Protein AF-A0A433X8H1-F1 (afdb_monomer)

Mean predicted aligned error: 3.08 Å

Structure (mmCIF, N/CA/C/O backbone):
data_AF-A0A433X8H1-F1
#
_entry.id   AF-A0A433X8H1-F1
#
loop_
_atom_site.group_PDB
_atom_site.id
_atom_site.type_symbol
_atom_site.label_atom_id
_atom_site.label_alt_id
_atom_site.label_comp_id
_atom_site.label_asym_id
_atom_site.label_entity_id
_atom_site.label_seq_id
_atom_site.pdbx_PDB_ins_code
_atom_site.Cartn_x
_atom_site.Cartn_y
_atom_site.Cartn_z
_atom_site.occupancy
_atom_site.B_iso_or_equiv
_atom_site.auth_seq_id
_atom_site.auth_comp_id
_atom_site.auth_asym_id
_atom_site.auth_atom_id
_atom_site.pdbx_PDB_model_num
ATOM 1 N N . MET A 1 1 ? -8.408 -13.759 6.825 1.00 94.38 1 MET A N 1
ATOM 2 C CA . MET A 1 1 ? -7.841 -13.430 8.151 1.00 94.38 1 MET A CA 1
ATOM 3 C C . MET A 1 1 ? -7.410 -11.968 8.211 1.00 94.38 1 MET A C 1
ATOM 5 O O . MET A 1 1 ? -8.112 -11.212 8.858 1.00 94.38 1 MET A O 1
ATOM 9 N N . ALA A 1 2 ? -6.364 -11.538 7.491 1.00 97.12 2 ALA A N 1
ATOM 10 C CA . ALA A 1 2 ? -5.868 -10.152 7.540 1.00 97.12 2 ALA A CA 1
ATOM 11 C C . ALA A 1 2 ? -6.952 -9.077 7.319 1.00 97.12 2 ALA A C 1
ATOM 13 O O . ALA A 1 2 ? -7.149 -8.227 8.179 1.00 97.12 2 ALA A O 1
ATOM 14 N N . SER A 1 3 ? -7.747 -9.183 6.250 1.00 96.88 3 SER A N 1
ATOM 15 C CA . SER A 1 3 ? -8.853 -8.245 5.993 1.00 96.88 3 SER A CA 1
ATOM 16 C C . SER A 1 3 ? -9.906 -8.215 7.109 1.00 96.88 3 SER A C 1
ATOM 18 O O . SER A 1 3 ? -10.458 -7.161 7.393 1.00 96.88 3 SER A O 1
ATOM 20 N N . ALA A 1 4 ? -10.170 -9.347 7.774 1.00 97.56 4 ALA A N 1
ATOM 21 C CA . ALA A 1 4 ? -11.119 -9.399 8.888 1.00 97.56 4 ALA A CA 1
ATOM 22 C C . ALA A 1 4 ? -10.576 -8.663 10.121 1.00 97.56 4 ALA A C 1
ATOM 24 O O . ALA A 1 4 ? -11.321 -7.935 10.770 1.00 97.56 4 ALA A O 1
ATOM 25 N N . VAL A 1 5 ? -9.277 -8.802 10.407 1.00 98.25 5 VAL A N 1
ATOM 26 C CA . VAL A 1 5 ? -8.600 -8.024 11.455 1.00 98.25 5 VAL A CA 1
ATOM 27 C C . VAL A 1 5 ? -8.665 -6.533 11.127 1.00 98.25 5 VAL A C 1
ATOM 29 O O . VAL A 1 5 ? -9.163 -5.765 11.940 1.00 98.25 5 VAL A O 1
ATOM 32 N N . ALA A 1 6 ? -8.259 -6.136 9.917 1.00 98.25 6 ALA A N 1
ATOM 33 C CA . ALA A 1 6 ? -8.278 -4.740 9.478 1.00 98.25 6 ALA A CA 1
ATOM 34 C C . ALA A 1 6 ? -9.671 -4.094 9.604 1.00 98.25 6 ALA A C 1
ATOM 36 O O . ALA A 1 6 ? -9.797 -3.014 10.179 1.00 98.25 6 ALA A O 1
ATOM 37 N N . LEU A 1 7 ? -10.725 -4.774 9.136 1.00 98.12 7 LEU A N 1
ATOM 38 C CA . LEU A 1 7 ? -12.107 -4.294 9.258 1.00 98.12 7 LEU A CA 1
ATOM 39 C C . LEU A 1 7 ? -12.569 -4.216 10.717 1.00 98.12 7 LEU A C 1
ATOM 41 O O . LEU A 1 7 ? -13.209 -3.247 11.107 1.00 98.12 7 LEU A O 1
ATOM 45 N N . THR A 1 8 ? -12.202 -5.195 11.548 1.00 98.12 8 THR A N 1
ATOM 46 C CA . THR A 1 8 ? -12.575 -5.189 12.972 1.00 98.12 8 THR A CA 1
ATOM 47 C C . THR A 1 8 ? -11.972 -3.991 13.710 1.00 98.12 8 THR A C 1
ATOM 49 O O . THR A 1 8 ? -12.626 -3.423 14.580 1.00 98.12 8 THR A O 1
ATOM 52 N N . LEU A 1 9 ? -10.748 -3.589 13.352 1.00 97.94 9 LEU A N 1
ATOM 53 C CA . LEU A 1 9 ? -10.051 -2.445 13.951 1.00 97.94 9 LEU A CA 1
ATOM 54 C C . LEU A 1 9 ? -10.588 -1.081 13.514 1.00 97.94 9 LEU A C 1
ATOM 56 O O . LEU A 1 9 ? -10.371 -0.095 14.210 1.00 97.94 9 LEU A O 1
ATOM 60 N N . THR A 1 10 ? -11.268 -1.018 12.373 1.00 97.88 10 THR A N 1
ATOM 61 C CA . THR A 1 10 ? -11.664 0.239 11.715 1.00 97.88 10 THR A CA 1
ATOM 62 C C . THR A 1 10 ? -13.173 0.455 11.687 1.00 97.88 10 THR A C 1
ATOM 64 O O . THR A 1 10 ? -13.643 1.439 11.124 1.00 97.88 10 THR A O 1
ATOM 67 N N . GLN A 1 11 ? -13.946 -0.449 12.289 1.00 97.50 11 GLN A N 1
ATOM 68 C CA . GLN A 1 11 ? -15.398 -0.358 12.345 1.00 97.50 11 GLN A CA 1
ATOM 69 C C . GLN A 1 11 ? -15.873 -0.340 13.796 1.00 97.50 11 GLN A C 1
ATOM 71 O O . GLN A 1 11 ? -15.728 -1.337 14.507 1.00 97.50 11 GLN A O 1
ATOM 76 N N . TYR A 1 12 ? -16.432 0.790 14.229 1.00 98.12 12 TYR A N 1
ATOM 77 C CA . TYR A 1 12 ? -16.982 0.995 15.573 1.00 98.12 12 TYR A CA 1
ATOM 78 C C . TYR A 1 12 ? -17.877 2.243 15.620 1.00 98.12 12 TYR A C 1
ATOM 80 O O . TYR A 1 12 ? -17.648 3.201 14.886 1.00 98.12 12 TYR A O 1
ATOM 88 N N . ASP A 1 13 ? -18.884 2.259 16.492 1.00 97.44 13 ASP A N 1
ATOM 89 C CA . ASP A 1 13 ? -19.723 3.445 16.719 1.00 97.44 13 ASP A CA 1
ATOM 90 C C . ASP A 1 13 ? -19.082 4.417 17.727 1.00 97.44 13 ASP A C 1
ATOM 92 O O . ASP A 1 13 ? -18.244 4.027 18.536 1.00 97.44 13 ASP A O 1
ATOM 96 N N . ALA A 1 14 ? -19.531 5.678 17.750 1.00 94.50 14 ALA A N 1
ATOM 97 C CA . ALA A 1 14 ? -18.977 6.731 18.619 1.00 94.50 14 ALA A CA 1
ATOM 98 C C . ALA A 1 14 ? -19.024 6.426 20.130 1.00 94.50 14 ALA A C 1
ATOM 100 O O . ALA A 1 14 ? -18.249 6.992 20.901 1.00 94.50 14 ALA A O 1
ATOM 101 N N . GLY A 1 15 ? -19.941 5.552 20.558 1.00 93.62 15 GLY A N 1
ATOM 102 C CA . GLY A 1 15 ? -20.067 5.098 21.946 1.00 93.62 15 GLY A CA 1
ATOM 103 C C . GLY A 1 15 ? -19.394 3.755 22.240 1.00 93.62 15 GLY A C 1
ATOM 104 O O . GLY A 1 15 ? -19.406 3.312 23.390 1.00 93.62 15 GLY A O 1
ATOM 105 N N . GLU A 1 16 ? -18.839 3.078 21.232 1.00 96.19 16 GLU A N 1
ATOM 106 C CA . GLU A 1 16 ? -18.115 1.829 21.449 1.00 96.19 16 GLU A CA 1
ATOM 107 C C . GLU A 1 16 ? -16.751 2.088 22.093 1.00 96.19 16 GLU A C 1
ATOM 109 O O . GLU A 1 16 ? -16.099 3.101 21.867 1.00 96.19 16 GLU A O 1
ATOM 114 N N . THR A 1 17 ? -16.300 1.135 22.907 1.00 96.56 17 THR A N 1
ATOM 115 C CA . THR A 1 17 ? -14.991 1.203 23.566 1.00 96.56 17 THR A CA 1
ATOM 116 C C . THR A 1 17 ? -13.999 0.261 22.882 1.00 96.56 17 THR A C 1
ATOM 118 O O . THR A 1 17 ? -14.420 -0.738 22.288 1.00 96.56 17 THR A O 1
ATOM 121 N N . PRO A 1 18 ? -12.678 0.451 23.068 1.00 97.44 18 PRO A N 1
ATOM 122 C CA . PRO A 1 18 ? -11.685 -0.543 22.652 1.00 97.44 18 PRO A CA 1
ATOM 123 C C . PRO A 1 18 ? -11.964 -1.951 23.204 1.00 97.44 18 PRO A C 1
ATOM 125 O O . PRO A 1 18 ? -11.623 -2.945 22.574 1.00 97.44 18 PRO A O 1
ATOM 128 N N . GLY A 1 19 ? -12.646 -2.072 24.350 1.00 97.44 19 GLY A N 1
ATOM 129 C CA . GLY A 1 19 ? -13.068 -3.366 24.891 1.00 97.44 19 GLY A CA 1
ATOM 130 C C . GLY A 1 19 ? -14.081 -4.105 24.005 1.00 97.44 19 GLY A C 1
ATOM 131 O O . GLY A 1 19 ? -14.013 -5.330 23.900 1.00 97.44 19 GLY A O 1
ATOM 132 N N . ALA A 1 20 ? -14.983 -3.381 23.335 1.00 96.94 20 ALA A N 1
ATOM 133 C CA . ALA A 1 20 ? -15.934 -3.961 22.383 1.00 96.94 20 ALA A CA 1
ATOM 134 C C . ALA A 1 20 ? -15.221 -4.447 21.110 1.00 96.94 20 ALA A C 1
ATOM 136 O O . ALA A 1 20 ? -15.460 -5.568 20.655 1.00 96.94 20 ALA A O 1
ATOM 137 N N . ILE A 1 21 ? -14.272 -3.656 20.600 1.00 97.94 21 ILE A N 1
ATOM 138 C CA . ILE A 1 21 ? -13.408 -4.042 19.473 1.00 97.94 21 ILE A CA 1
ATOM 139 C C . ILE A 1 21 ? -12.590 -5.290 19.837 1.00 97.94 21 ILE A C 1
ATOM 141 O O . ILE A 1 21 ? -12.587 -6.265 19.086 1.00 97.94 21 ILE A O 1
ATOM 145 N N . ALA A 1 22 ? -11.973 -5.320 21.024 1.00 98.00 22 ALA A N 1
ATOM 146 C CA . ALA A 1 22 ? -11.236 -6.482 21.525 1.00 98.00 22 ALA A CA 1
ATOM 147 C C . ALA A 1 22 ? -12.120 -7.737 21.627 1.00 98.00 22 ALA A C 1
ATOM 149 O O . ALA A 1 22 ? -11.677 -8.838 21.304 1.00 98.00 22 ALA A O 1
ATOM 150 N N . ALA A 1 23 ? -13.387 -7.599 22.027 1.00 97.81 23 ALA A N 1
ATOM 151 C CA . ALA A 1 23 ? -14.321 -8.722 22.044 1.00 97.81 23 ALA A CA 1
ATOM 152 C C . ALA A 1 23 ? -14.595 -9.277 20.633 1.00 97.81 23 ALA A C 1
ATOM 154 O O . ALA A 1 23 ? -14.616 -10.498 20.466 1.00 97.81 23 ALA A O 1
ATOM 155 N N . ARG A 1 24 ? -14.738 -8.415 19.615 1.00 97.50 24 ARG A N 1
ATOM 156 C CA . ARG A 1 24 ? -14.871 -8.837 18.206 1.00 97.50 24 ARG A CA 1
ATOM 157 C C . ARG A 1 24 ? -13.591 -9.484 17.668 1.00 97.50 24 ARG A C 1
ATOM 159 O O . ARG A 1 24 ? -13.669 -10.508 16.995 1.00 97.50 24 ARG A O 1
ATOM 166 N N . LEU A 1 25 ? -12.415 -8.961 18.023 1.00 98.00 25 LEU A N 1
ATOM 167 C CA . LEU A 1 25 ? -11.123 -9.571 17.680 1.00 98.00 25 LEU A CA 1
ATOM 168 C C . LEU A 1 25 ? -11.016 -11.011 18.211 1.00 98.00 25 LEU A C 1
ATOM 170 O O . LEU A 1 25 ? -10.652 -11.921 17.462 1.00 98.00 25 LEU A O 1
ATOM 174 N N . ARG A 1 26 ? -11.443 -11.266 19.455 1.00 97.81 26 ARG A N 1
ATOM 175 C CA . ARG A 1 26 ? -11.456 -12.632 20.014 1.00 97.81 26 ARG A CA 1
ATOM 176 C C . ARG A 1 26 ? -12.374 -13.582 19.249 1.00 97.81 26 ARG A C 1
ATOM 178 O O . ARG A 1 26 ? -12.033 -14.751 19.094 1.00 97.81 26 ARG A O 1
ATOM 185 N N . GLN A 1 27 ? -13.504 -13.098 18.726 1.00 97.06 27 GLN A N 1
ATOM 186 C CA . GLN A 1 27 ? -14.421 -13.918 17.918 1.00 97.0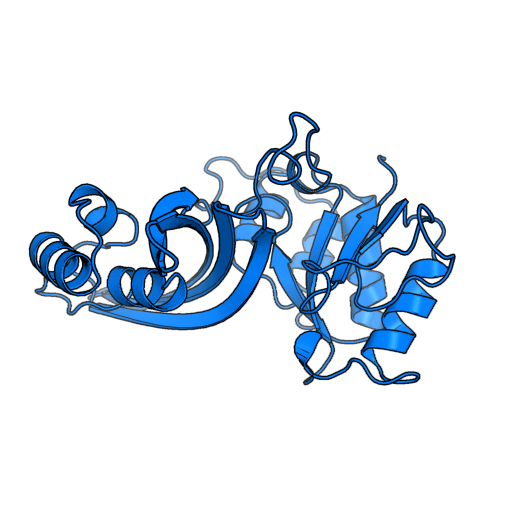6 27 GLN A CA 1
ATOM 187 C C . GLN A 1 27 ? -13.777 -14.408 16.613 1.00 97.06 27 GLN A C 1
ATOM 189 O O . GLN A 1 27 ? -14.141 -15.476 16.123 1.00 97.06 27 GLN A O 1
ATOM 194 N N . ILE A 1 28 ? -12.795 -13.676 16.078 1.00 95.81 28 ILE A N 1
ATOM 195 C CA . ILE A 1 28 ? -12.017 -14.082 14.896 1.00 95.81 28 ILE A CA 1
ATOM 196 C C . ILE A 1 28 ? -10.669 -14.732 15.253 1.00 95.81 28 ILE A C 1
ATOM 198 O O . ILE A 1 28 ? -9.842 -14.968 14.372 1.00 95.81 28 ILE A O 1
ATOM 202 N N . GLY A 1 29 ? -10.456 -15.066 16.530 1.00 95.56 29 GLY A N 1
ATOM 203 C CA . GLY A 1 29 ? -9.268 -15.774 17.006 1.00 95.56 29 GLY A CA 1
ATOM 204 C C . GLY A 1 29 ? -8.044 -14.889 17.244 1.00 95.56 29 GLY A C 1
ATOM 205 O O . GLY A 1 29 ? -6.926 -15.399 17.184 1.00 95.56 29 GLY A O 1
ATOM 206 N N . VAL A 1 30 ? -8.240 -13.591 17.495 1.00 97.06 30 VAL A N 1
ATOM 207 C CA . VAL A 1 30 ? -7.185 -12.644 17.882 1.00 97.06 30 VAL A CA 1
ATOM 208 C C . VAL A 1 30 ? -7.339 -12.286 19.357 1.00 97.06 30 VAL A C 1
ATOM 210 O O . VAL A 1 30 ? -8.302 -11.622 19.736 1.00 97.06 30 VAL A O 1
ATOM 213 N N . ASP A 1 31 ? -6.391 -12.720 20.186 1.00 93.69 31 ASP A N 1
ATOM 214 C CA . ASP A 1 31 ? -6.371 -12.427 21.624 1.00 93.69 31 ASP A CA 1
ATOM 215 C C . ASP A 1 31 ? -5.264 -11.420 21.959 1.00 93.69 31 ASP A C 1
ATOM 217 O O . ASP A 1 31 ? -4.263 -11.739 22.592 1.00 93.69 31 ASP A O 1
ATOM 221 N N . ASP A 1 32 ? -5.444 -10.195 21.463 1.00 92.56 32 ASP A N 1
ATOM 222 C CA . ASP A 1 32 ? -4.581 -9.047 21.740 1.00 92.56 32 ASP A CA 1
ATOM 223 C C . ASP A 1 32 ? -5.470 -7.833 22.079 1.00 92.56 32 ASP A C 1
ATOM 225 O O . ASP A 1 32 ? -6.091 -7.244 21.186 1.00 92.56 32 ASP A O 1
ATOM 229 N N . PRO A 1 33 ? -5.617 -7.477 23.369 1.00 88.81 33 PRO A N 1
ATOM 230 C CA . PRO A 1 33 ? -6.469 -6.367 23.780 1.00 88.81 33 PRO A CA 1
ATOM 231 C C . PRO A 1 33 ? -5.881 -4.993 23.436 1.00 88.81 33 PRO A C 1
ATOM 233 O O . PRO A 1 33 ? -6.641 -4.026 23.348 1.00 88.81 33 PRO A O 1
ATOM 236 N N . ASP A 1 34 ? -4.566 -4.881 23.246 1.00 93.50 34 ASP A N 1
ATOM 237 C CA . ASP A 1 34 ? -3.919 -3.609 22.922 1.00 93.50 34 ASP A CA 1
ATOM 238 C C . ASP A 1 34 ? -4.079 -3.269 21.444 1.00 93.50 34 ASP A C 1
ATOM 240 O O . ASP A 1 34 ? -4.245 -2.096 21.095 1.00 93.50 34 ASP A O 1
ATOM 244 N N . LEU A 1 35 ? -4.189 -4.294 20.595 1.00 95.62 35 LEU A N 1
ATOM 245 C CA . LEU A 1 35 ? -4.513 -4.138 19.182 1.00 95.62 35 LEU A CA 1
ATOM 246 C C . LEU A 1 35 ? -5.782 -3.303 18.962 1.00 95.62 35 LEU A C 1
ATOM 248 O O . LEU A 1 35 ? -5.824 -2.475 18.054 1.00 95.62 35 LEU A O 1
ATOM 252 N N . ALA A 1 36 ? -6.790 -3.444 19.826 1.00 95.56 36 ALA A N 1
ATOM 253 C CA . ALA A 1 36 ? -8.045 -2.698 19.736 1.00 95.56 36 ALA A CA 1
ATOM 254 C C . ALA A 1 36 ? -7.891 -1.171 19.867 1.00 95.56 36 ALA A C 1
ATOM 256 O O . ALA A 1 36 ? -8.816 -0.437 19.529 1.00 95.56 36 ALA A O 1
ATOM 257 N N . ARG A 1 37 ? -6.746 -0.681 20.360 1.00 96.25 37 ARG A N 1
ATOM 258 C CA . ARG A 1 37 ? -6.445 0.756 20.462 1.00 96.25 37 ARG A CA 1
ATOM 259 C C . ARG A 1 37 ? -5.673 1.300 19.262 1.00 96.25 37 ARG A C 1
ATOM 261 O O . ARG A 1 37 ? -5.579 2.511 19.126 1.00 96.25 37 ARG A O 1
ATOM 268 N N . SER A 1 38 ? -5.133 0.430 18.409 1.00 95.50 38 SER A N 1
ATOM 269 C CA . SER A 1 38 ? -4.168 0.799 17.363 1.00 95.50 38 SER A CA 1
ATOM 270 C C . SER A 1 38 ? -4.693 1.807 16.335 1.00 95.50 38 SER A C 1
ATOM 272 O O . SER A 1 38 ? -3.934 2.657 15.887 1.00 95.50 38 SER A O 1
ATOM 274 N N . LEU A 1 39 ? -5.979 1.721 15.982 1.00 96.00 39 LEU A N 1
ATOM 275 C CA . LEU A 1 39 ? -6.654 2.600 15.015 1.00 96.00 39 LEU A CA 1
ATOM 276 C C . LEU A 1 39 ? -7.904 3.269 15.610 1.00 96.00 39 LEU A C 1
ATOM 278 O O . LEU A 1 39 ? -8.730 3.820 14.884 1.00 96.00 39 LEU A O 1
ATOM 282 N N . TYR A 1 40 ? -8.068 3.189 16.932 1.00 97.00 40 TYR A N 1
ATOM 283 C CA . TYR A 1 40 ? -9.235 3.721 17.621 1.00 97.00 40 TYR A CA 1
ATOM 284 C C . TYR A 1 40 ? -9.066 5.211 17.918 1.00 97.00 40 TYR A C 1
ATOM 286 O O . TYR A 1 40 ? -8.076 5.637 18.513 1.00 97.00 40 TYR A O 1
ATOM 294 N N . VAL A 1 41 ? -10.092 5.991 17.587 1.00 96.00 41 VAL A N 1
ATOM 295 C CA . VAL A 1 41 ? -10.189 7.420 17.898 1.00 96.00 41 VAL A CA 1
ATOM 296 C C . VAL A 1 41 ? -11.358 7.643 18.848 1.00 96.00 41 VAL A C 1
ATOM 298 O O . VAL A 1 41 ? -12.507 7.347 18.526 1.00 96.00 41 VAL A O 1
ATOM 301 N N . SER A 1 42 ? -11.055 8.169 20.035 1.00 95.12 42 SER A N 1
ATOM 302 C CA . SER A 1 42 ? -12.042 8.360 21.097 1.00 95.12 42 SER A CA 1
ATOM 303 C C . SER A 1 42 ? -13.172 9.296 20.671 1.00 95.12 42 SER A C 1
ATOM 305 O O . SER A 1 42 ? -12.917 10.424 20.260 1.00 95.12 42 SER A O 1
ATOM 307 N N . GLY A 1 43 ? -14.419 8.845 20.836 1.00 94.69 43 GLY A N 1
ATOM 308 C CA . GLY A 1 43 ? -15.619 9.629 20.528 1.00 94.69 43 GLY A CA 1
ATOM 309 C C . GLY A 1 43 ? -15.961 9.721 19.037 1.00 94.69 43 GLY A C 1
ATOM 310 O O . GLY A 1 43 ? -16.939 10.379 18.689 1.00 94.69 43 GLY A O 1
ATOM 311 N N . ALA A 1 44 ? -15.191 9.068 18.162 1.00 97.44 44 ALA A N 1
ATOM 312 C CA . ALA A 1 44 ? -15.484 8.989 16.738 1.00 97.44 44 ALA A CA 1
ATOM 313 C C . ALA A 1 44 ? -16.331 7.751 16.423 1.00 97.44 44 ALA A C 1
ATOM 315 O O . ALA A 1 44 ? -16.061 6.671 16.943 1.00 97.44 44 ALA A O 1
ATOM 316 N N . ALA A 1 45 ? -17.295 7.874 15.513 1.00 98.19 45 ALA A N 1
ATOM 317 C CA . ALA A 1 45 ? -17.762 6.712 14.762 1.00 98.19 45 ALA A CA 1
ATOM 318 C C . ALA A 1 45 ? -16.769 6.439 13.625 1.00 98.19 45 ALA A C 1
ATOM 320 O O . ALA A 1 45 ? -16.262 7.378 13.010 1.00 98.19 45 ALA A O 1
ATOM 321 N N . SER A 1 46 ? -16.486 5.174 13.338 1.00 98.44 46 SER A N 1
ATOM 322 C CA . SER A 1 46 ? -15.530 4.769 12.316 1.00 98.44 46 SER A CA 1
ATOM 323 C C . SER A 1 46 ? -16.105 3.710 11.392 1.00 98.44 46 SER A C 1
ATOM 325 O O . SER A 1 46 ? -16.733 2.744 11.829 1.00 98.44 46 SER A O 1
ATOM 327 N N . THR A 1 47 ? -15.866 3.900 10.098 1.00 98.12 47 THR A N 1
ATOM 328 C CA . THR A 1 47 ? -16.137 2.902 9.066 1.00 98.12 47 THR A CA 1
ATOM 329 C C . THR A 1 47 ? -14.857 2.620 8.297 1.00 98.12 47 THR A C 1
ATOM 331 O O . THR A 1 47 ? -14.165 3.541 7.863 1.00 98.12 47 THR A O 1
ATOM 334 N N . GLY A 1 48 ? -14.542 1.337 8.150 1.00 97.44 48 GLY A N 1
ATOM 335 C CA . GLY A 1 48 ? -13.373 0.862 7.432 1.00 97.44 48 GLY A CA 1
ATOM 336 C C . GLY A 1 48 ? -13.744 0.219 6.107 1.00 97.44 48 GLY A C 1
ATOM 337 O O . GLY A 1 48 ? -14.738 -0.503 6.006 1.00 97.44 48 GLY A O 1
ATOM 338 N N . ARG A 1 49 ? -12.907 0.424 5.095 1.00 98.12 49 ARG A N 1
ATOM 339 C CA . ARG A 1 49 ? -13.007 -0.226 3.791 1.00 98.12 49 ARG A CA 1
ATOM 340 C C . ARG A 1 49 ? -11.662 -0.826 3.419 1.00 98.12 49 ARG A C 1
ATOM 342 O O . ARG A 1 49 ? -10.636 -0.163 3.516 1.00 98.12 49 ARG A O 1
ATOM 349 N N . ILE A 1 50 ? -11.668 -2.068 2.938 1.00 98.44 50 ILE A N 1
ATOM 350 C CA . ILE A 1 50 ? -10.484 -2.641 2.292 1.00 98.44 50 ILE A CA 1
ATOM 351 C C . ILE A 1 50 ? -10.387 -2.064 0.882 1.00 98.44 50 ILE A C 1
ATOM 353 O O . ILE A 1 50 ? -11.324 -2.187 0.091 1.00 98.44 50 ILE A O 1
ATOM 357 N N . VAL A 1 51 ? -9.256 -1.438 0.574 1.00 98.25 51 VAL A N 1
ATOM 358 C CA . VAL A 1 51 ? -8.920 -1.007 -0.784 1.00 98.25 51 VAL A CA 1
ATOM 359 C C . VAL A 1 51 ? -8.261 -2.163 -1.523 1.00 98.25 51 VAL A C 1
ATOM 361 O O . VAL A 1 51 ? -8.744 -2.560 -2.580 1.00 98.25 51 VAL A O 1
ATOM 364 N N . TYR A 1 52 ? -7.197 -2.730 -0.948 1.00 98.38 52 TYR A N 1
ATOM 365 C CA . TYR A 1 52 ? -6.490 -3.861 -1.539 1.00 98.38 52 TYR A CA 1
ATOM 366 C C . TYR A 1 52 ? -5.644 -4.626 -0.508 1.00 98.38 52 TYR A C 1
ATOM 368 O O . TYR A 1 52 ? -4.886 -3.996 0.231 1.00 98.38 52 TYR A O 1
ATOM 376 N N . PRO A 1 53 ? -5.735 -5.964 -0.440 1.00 97.62 53 PRO A N 1
ATOM 377 C CA . PRO A 1 53 ? -4.795 -6.802 0.297 1.00 97.62 53 PRO A CA 1
ATOM 378 C C . PRO A 1 53 ? -3.741 -7.425 -0.638 1.00 97.62 53 PRO A C 1
ATOM 380 O O . PRO A 1 53 ? -4.090 -8.187 -1.534 1.00 97.62 53 PRO A O 1
ATOM 383 N N . GLN A 1 54 ? -2.463 -7.158 -0.379 1.00 96.00 54 GLN A N 1
ATOM 384 C CA . GLN A 1 54 ? -1.301 -7.717 -1.078 1.00 96.00 54 GLN A CA 1
ATOM 385 C C . GLN A 1 54 ? -0.589 -8.753 -0.206 1.00 96.00 54 GLN A C 1
ATOM 387 O O . GLN A 1 54 ? -0.442 -8.569 1.007 1.00 96.00 54 GLN A O 1
ATOM 392 N N . LEU A 1 55 ? -0.062 -9.814 -0.816 1.00 94.75 55 LEU A N 1
ATOM 393 C CA . LEU A 1 55 ? 0.961 -10.640 -0.168 1.00 94.75 55 LEU A CA 1
ATOM 394 C C . LEU A 1 55 ? 2.317 -9.911 -0.160 1.00 94.75 55 LEU A C 1
ATOM 396 O O . LEU A 1 55 ? 3.043 -9.934 -1.147 1.00 94.75 55 LEU A O 1
ATOM 400 N N . GLY A 1 56 ? 2.688 -9.320 0.980 1.00 92.31 56 GLY A N 1
ATOM 401 C CA . GLY A 1 56 ? 3.997 -8.673 1.186 1.00 92.31 56 GLY A CA 1
ATOM 402 C C . GLY A 1 56 ? 5.125 -9.651 1.548 1.00 92.31 56 GLY A C 1
ATOM 403 O O . GLY A 1 56 ? 6.278 -9.268 1.729 1.00 92.31 56 GLY A O 1
ATOM 404 N N . GLY A 1 57 ? 4.800 -10.935 1.722 1.00 94.81 57 GLY A N 1
ATOM 405 C CA . GLY A 1 57 ? 5.760 -11.964 2.096 1.00 94.81 57 GLY A CA 1
ATOM 406 C C . GLY A 1 57 ? 5.101 -13.299 2.421 1.00 94.81 57 GLY A C 1
ATOM 407 O O . GLY A 1 57 ? 4.039 -13.339 3.039 1.00 94.81 57 GLY A O 1
ATOM 408 N N . LEU A 1 58 ? 5.729 -14.405 2.017 1.00 94.81 58 LEU A N 1
ATOM 409 C CA . LEU A 1 58 ? 5.164 -15.744 2.165 1.00 94.81 58 LEU A CA 1
ATOM 410 C C . LEU A 1 58 ? 6.266 -16.781 2.376 1.00 94.81 58 LEU A C 1
ATOM 412 O O . LEU A 1 58 ? 7.216 -16.888 1.605 1.00 94.81 58 LEU A O 1
ATOM 416 N N . ARG A 1 59 ? 6.088 -17.580 3.421 1.00 94.19 59 ARG A N 1
ATOM 417 C CA . ARG A 1 59 ? 6.856 -18.775 3.769 1.00 94.19 59 ARG A CA 1
ATOM 418 C C . ARG A 1 59 ? 5.879 -19.931 4.026 1.00 94.19 59 ARG A C 1
ATOM 420 O O . ARG A 1 59 ? 4.671 -19.697 4.096 1.00 94.19 59 ARG A O 1
ATOM 427 N N . PRO A 1 60 ? 6.358 -21.179 4.193 1.00 94.31 60 PRO A N 1
ATOM 428 C CA . PRO A 1 60 ? 5.475 -22.319 4.451 1.00 94.31 60 PRO A CA 1
ATOM 429 C C . PRO A 1 60 ? 4.525 -22.137 5.648 1.00 94.31 60 PRO A C 1
ATOM 431 O O . PRO A 1 60 ? 3.409 -22.666 5.634 1.00 94.31 60 PRO A O 1
ATOM 434 N N . ASP A 1 61 ? 4.958 -21.396 6.671 1.00 96.50 61 ASP A N 1
ATOM 435 C CA . ASP A 1 61 ? 4.253 -21.222 7.940 1.00 96.50 61 ASP A CA 1
ATOM 436 C C . ASP A 1 61 ? 4.094 -19.765 8.405 1.00 96.50 61 ASP A C 1
ATOM 438 O O . ASP A 1 61 ? 3.412 -19.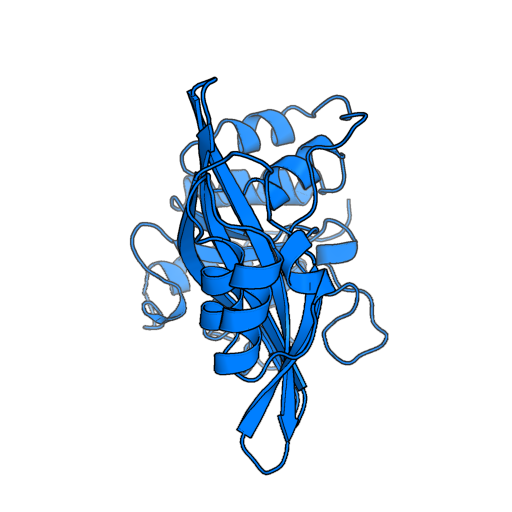534 9.402 1.00 96.50 61 ASP A O 1
ATOM 442 N N . THR A 1 62 ? 4.649 -18.777 7.699 1.00 97.38 62 THR A N 1
ATOM 443 C CA . THR A 1 62 ? 4.451 -17.350 8.005 1.00 97.38 62 THR A CA 1
ATOM 444 C C . THR A 1 62 ? 4.102 -16.544 6.759 1.00 97.38 62 THR A C 1
ATOM 446 O O . THR A 1 62 ? 4.520 -16.875 5.651 1.00 97.38 62 THR A O 1
ATOM 449 N N . ALA A 1 63 ? 3.330 -15.472 6.933 1.00 97.44 63 ALA A N 1
ATOM 450 C CA . ALA A 1 63 ? 2.993 -14.549 5.857 1.00 97.44 63 ALA A CA 1
ATOM 451 C C . ALA A 1 63 ? 2.899 -13.101 6.354 1.00 97.44 63 ALA A C 1
ATOM 453 O O . ALA A 1 63 ? 2.600 -12.849 7.521 1.00 97.44 63 ALA A O 1
ATOM 454 N N . SER A 1 64 ? 3.126 -12.162 5.444 1.00 97.81 64 SER A N 1
ATOM 455 C CA . SER A 1 64 ? 2.826 -10.737 5.566 1.00 97.81 64 SER A CA 1
ATOM 456 C C . SER A 1 64 ? 1.713 -10.415 4.592 1.00 97.81 64 SER A C 1
ATOM 458 O O . SER A 1 64 ? 1.838 -10.706 3.401 1.00 97.81 64 SER A O 1
ATOM 460 N N . VAL A 1 65 ? 0.630 -9.832 5.087 1.00 98.12 65 VAL A N 1
ATOM 461 C CA . VAL A 1 65 ? -0.438 -9.318 4.238 1.00 98.12 65 VAL A CA 1
ATOM 462 C C . VAL A 1 65 ? -0.506 -7.815 4.432 1.00 98.12 65 VAL A C 1
ATOM 464 O O . VAL A 1 65 ? -0.970 -7.331 5.468 1.00 98.12 65 VAL A O 1
ATOM 467 N N . MET A 1 66 ? -0.033 -7.095 3.424 1.00 98.38 66 MET A N 1
ATOM 468 C CA . MET A 1 66 ? -0.061 -5.644 3.378 1.00 98.38 66 MET A CA 1
ATOM 469 C C . MET A 1 66 ? -1.442 -5.211 2.903 1.00 98.38 66 MET A C 1
ATOM 471 O O . MET A 1 66 ? -1.854 -5.531 1.794 1.00 98.38 66 MET A O 1
ATOM 475 N N . THR A 1 67 ? -2.208 -4.561 3.768 1.00 98.56 67 THR A N 1
ATOM 476 C CA . THR A 1 67 ? -3.615 -4.252 3.512 1.00 98.56 67 THR A CA 1
ATOM 477 C C . THR A 1 67 ? -3.805 -2.750 3.457 1.00 98.56 67 THR A C 1
ATOM 479 O O . THR A 1 67 ? -3.752 -2.082 4.489 1.00 98.56 67 THR A O 1
ATOM 482 N N . VAL A 1 68 ? -4.061 -2.233 2.257 1.00 98.62 68 VAL A N 1
ATOM 483 C CA . VAL A 1 68 ? -4.499 -0.854 2.064 1.00 98.62 68 VAL A CA 1
ATOM 484 C C . VAL A 1 68 ? -5.945 -0.747 2.526 1.00 98.62 68 VAL A C 1
ATOM 486 O O . VAL A 1 68 ? -6.827 -1.462 2.034 1.00 98.62 68 VAL A O 1
ATOM 489 N N . ILE A 1 69 ? -6.183 0.152 3.468 1.00 98.56 69 ILE A N 1
ATOM 490 C CA . ILE A 1 69 ? -7.499 0.473 4.002 1.00 98.56 69 ILE A CA 1
ATOM 491 C C . ILE A 1 69 ? -7.816 1.947 3.796 1.00 98.56 69 ILE A C 1
ATOM 493 O O . ILE A 1 69 ? -6.916 2.774 3.697 1.00 98.56 69 ILE A O 1
ATOM 497 N N . GLU A 1 70 ? -9.101 2.266 3.808 1.00 98.44 70 GLU A N 1
ATOM 498 C CA . GLU A 1 70 ? -9.611 3.601 4.099 1.00 98.44 70 GLU A CA 1
ATOM 499 C C . GLU A 1 70 ? -10.408 3.534 5.394 1.00 98.44 70 GLU A C 1
ATOM 501 O O . GLU A 1 70 ? -11.255 2.656 5.561 1.00 98.44 70 GLU A O 1
ATOM 506 N N . GLN A 1 71 ? -10.133 4.459 6.303 1.00 98.25 71 GLN A N 1
ATOM 507 C CA . GLN A 1 71 ? -10.860 4.637 7.545 1.00 98.25 71 GLN A CA 1
ATOM 508 C C . GLN A 1 71 ? -11.509 6.016 7.526 1.00 98.25 71 GLN A C 1
ATOM 510 O O . GLN A 1 71 ? -10.824 7.038 7.574 1.00 98.25 71 GLN A O 1
ATOM 515 N N . THR A 1 72 ? -12.834 6.042 7.470 1.00 98.50 72 THR A N 1
ATOM 516 C CA . THR A 1 72 ? -13.616 7.266 7.622 1.00 98.50 72 THR A CA 1
ATOM 517 C C . THR A 1 72 ? -14.014 7.414 9.082 1.00 98.50 72 THR A C 1
ATOM 519 O O . THR A 1 72 ? -14.617 6.509 9.662 1.00 98.50 72 THR A O 1
ATOM 522 N N . LEU A 1 73 ? -13.665 8.552 9.672 1.00 98.00 73 LEU A N 1
ATOM 523 C CA . LEU A 1 73 ? -13.958 8.935 11.045 1.00 98.00 73 LEU A CA 1
ATOM 524 C C . LEU A 1 73 ? -14.980 10.068 11.032 1.00 98.00 73 LEU A C 1
ATOM 526 O O . LEU A 1 73 ? -14.790 11.072 10.351 1.00 98.00 73 LEU A O 1
ATOM 530 N N . SER A 1 74 ? -16.053 9.912 11.798 1.00 98.00 74 SER A N 1
ATOM 531 C CA . SER A 1 74 ? -17.063 10.943 12.012 1.00 98.00 74 SER A CA 1
ATOM 532 C C . SER A 1 74 ? -17.034 11.368 13.474 1.00 98.00 74 SER A C 1
ATOM 534 O O . SER A 1 74 ? -17.318 10.561 14.362 1.00 98.00 74 SER A O 1
ATOM 536 N N . THR A 1 75 ? -16.709 12.633 13.720 1.00 95.81 75 THR A N 1
ATOM 537 C CA . THR A 1 75 ? -16.718 13.265 15.046 1.00 95.81 75 THR A CA 1
ATOM 538 C C . THR A 1 75 ? -17.700 14.439 15.071 1.00 95.81 75 THR A C 1
ATOM 540 O O . THR A 1 75 ? -18.391 14.705 14.084 1.00 95.81 75 THR A O 1
ATOM 543 N N . ALA A 1 76 ? -17.791 15.151 16.198 1.00 93.12 76 ALA A N 1
ATOM 544 C CA . ALA A 1 76 ? -18.593 16.372 16.286 1.00 93.12 76 ALA A CA 1
ATOM 545 C C . ALA A 1 76 ? -18.031 17.507 15.405 1.00 93.12 76 ALA A C 1
ATOM 547 O O . ALA A 1 76 ? -18.774 18.383 14.969 1.00 93.12 76 ALA A O 1
ATOM 548 N N . GLU A 1 77 ? -16.725 17.480 15.138 1.00 93.00 77 GLU A N 1
ATOM 549 C CA . GLU A 1 77 ? -15.987 18.480 14.365 1.00 93.00 77 GLU A CA 1
ATOM 550 C C . GLU A 1 77 ? -16.086 18.253 12.849 1.00 93.00 77 GLU A C 1
ATOM 552 O O . GLU A 1 77 ? -15.831 19.176 12.075 1.00 93.00 77 GLU A O 1
ATOM 557 N N . GLY A 1 78 ? -16.466 17.049 12.413 1.00 96.38 78 GLY A N 1
ATOM 558 C CA . GLY A 1 78 ? -16.681 16.737 11.005 1.00 96.38 78 GLY A CA 1
ATOM 559 C C . GLY A 1 78 ? -16.345 15.297 10.634 1.00 96.38 78 GLY A C 1
ATOM 560 O O . GLY A 1 78 ? -16.234 14.413 11.482 1.00 96.38 78 GLY A O 1
ATOM 561 N N . VAL A 1 79 ? -16.199 15.075 9.327 1.00 97.88 79 VAL A N 1
ATOM 562 C CA . VAL A 1 79 ? -15.838 13.779 8.749 1.00 97.88 79 VAL A CA 1
ATOM 563 C C . VAL A 1 79 ? -14.447 13.877 8.140 1.00 97.88 79 VAL A C 1
ATOM 565 O O . VAL A 1 79 ? -14.192 14.744 7.305 1.00 97.88 79 VAL A O 1
ATOM 568 N N . THR A 1 80 ? -13.560 12.969 8.529 1.00 97.19 80 THR A N 1
ATOM 569 C CA . THR A 1 80 ? -12.230 12.811 7.937 1.00 97.19 80 THR A CA 1
ATOM 570 C C . THR A 1 80 ? -12.079 11.401 7.388 1.00 97.19 80 THR A C 1
ATOM 572 O O . THR A 1 80 ? -12.718 10.464 7.858 1.00 97.19 80 THR A O 1
ATOM 575 N N . THR A 1 81 ? -11.267 11.234 6.348 1.00 97.88 81 THR A N 1
ATOM 576 C CA . THR A 1 81 ? -10.900 9.912 5.829 1.00 97.88 81 THR A CA 1
ATOM 577 C C . THR A 1 81 ? -9.390 9.827 5.766 1.00 97.88 81 THR A C 1
ATOM 579 O O . THR A 1 81 ? -8.752 10.764 5.296 1.00 97.88 81 THR A O 1
ATOM 582 N N . VAL A 1 82 ? -8.843 8.722 6.264 1.00 97.50 82 VAL A N 1
ATOM 583 C CA . VAL A 1 82 ? -7.412 8.424 6.225 1.00 97.50 82 VAL A CA 1
ATOM 584 C C . VAL A 1 82 ? -7.221 7.059 5.584 1.00 97.50 82 VAL A C 1
ATOM 586 O O . VAL A 1 82 ? -7.898 6.094 5.938 1.00 97.50 82 VAL A O 1
ATOM 589 N N . SER A 1 83 ? -6.293 6.970 4.647 1.00 98.31 83 SER A N 1
ATOM 590 C CA . SER A 1 83 ? -5.928 5.749 3.942 1.00 98.31 83 SER A CA 1
ATOM 591 C C . SER A 1 83 ? -4.568 5.242 4.414 1.00 98.31 83 SER A C 1
ATOM 593 O O . SER A 1 83 ? -3.601 5.994 4.488 1.00 98.31 83 SER A O 1
ATOM 595 N N . ARG A 1 84 ? -4.473 3.965 4.788 1.00 97.69 84 ARG A N 1
ATOM 596 C CA . ARG A 1 84 ? -3.271 3.407 5.432 1.00 97.69 84 ARG A CA 1
ATOM 597 C C . ARG A 1 84 ? -2.920 2.052 4.862 1.00 97.69 84 ARG A C 1
ATOM 599 O O . ARG A 1 84 ? -3.816 1.287 4.513 1.00 97.69 84 ARG A O 1
ATOM 606 N N . THR A 1 85 ? -1.635 1.725 4.870 1.00 98.56 85 THR A N 1
ATOM 607 C CA . THR A 1 85 ? -1.155 0.380 4.541 1.00 98.56 85 THR A CA 1
ATOM 608 C C . THR A 1 85 ? -0.755 -0.342 5.819 1.00 98.56 85 THR A C 1
ATOM 610 O O . THR A 1 85 ? 0.294 -0.080 6.406 1.00 98.56 85 THR A O 1
ATOM 613 N N . LEU A 1 86 ? -1.627 -1.246 6.265 1.00 98.62 86 LEU A N 1
ATOM 614 C CA . LEU A 1 86 ? -1.389 -2.092 7.431 1.00 98.62 86 LEU A CA 1
ATOM 615 C C . LEU A 1 86 ? -0.500 -3.271 7.055 1.00 98.62 86 LEU A C 1
ATOM 617 O O . LEU A 1 86 ? -0.713 -3.880 6.012 1.00 98.62 86 LEU A O 1
ATOM 621 N N . ASP A 1 87 ? 0.405 -3.673 7.939 1.00 98.38 87 ASP A N 1
ATOM 622 C CA . ASP A 1 87 ? 1.178 -4.907 7.779 1.00 98.38 87 ASP A CA 1
ATOM 623 C C . ASP A 1 87 ? 0.721 -5.948 8.796 1.00 98.38 87 ASP A C 1
ATOM 625 O O . ASP A 1 87 ? 1.073 -5.897 9.979 1.00 98.38 87 ASP A O 1
ATOM 629 N N . ILE A 1 88 ? -0.100 -6.889 8.333 1.00 98.50 88 ILE A N 1
ATOM 630 C CA . ILE A 1 88 ? -0.700 -7.914 9.181 1.00 98.50 88 ILE A CA 1
ATOM 631 C C . ILE A 1 88 ? 0.044 -9.225 8.965 1.00 98.50 88 ILE A C 1
ATOM 633 O O . ILE A 1 88 ? 0.009 -9.821 7.885 1.00 98.50 88 ILE A O 1
ATOM 637 N N . ARG A 1 89 ? 0.703 -9.705 10.017 1.00 98.00 89 ARG A N 1
ATOM 638 C CA . ARG A 1 89 ? 1.456 -10.955 10.005 1.00 98.00 89 ARG A CA 1
ATOM 639 C C . ARG A 1 89 ? 0.555 -12.115 10.374 1.00 98.00 89 ARG A C 1
ATOM 641 O O . ARG A 1 89 ? -0.236 -12.039 11.317 1.00 98.00 89 ARG A O 1
ATOM 648 N N . LEU A 1 90 ? 0.699 -13.202 9.629 1.00 98.12 90 LEU A N 1
ATOM 649 C CA . LEU A 1 90 ? -0.029 -14.442 9.842 1.00 98.12 90 LEU A CA 1
ATOM 650 C C . LEU A 1 90 ? 0.944 -15.588 10.097 1.00 98.12 90 LEU A C 1
ATOM 652 O O . LEU A 1 90 ? 2.021 -15.649 9.501 1.00 98.12 90 LEU A O 1
ATOM 656 N N . ARG A 1 91 ? 0.512 -16.545 10.915 1.00 97.69 91 ARG A N 1
ATOM 657 C CA . ARG A 1 91 ? 1.206 -17.808 11.162 1.00 97.69 91 ARG A CA 1
ATOM 658 C C . ARG A 1 91 ? 0.288 -18.982 10.866 1.00 97.69 91 ARG A C 1
ATOM 660 O O . ARG A 1 91 ? -0.888 -18.978 11.232 1.00 97.69 91 ARG A O 1
ATOM 667 N N . ARG A 1 92 ? 0.813 -20.010 10.209 1.00 97.06 92 ARG A N 1
ATOM 668 C CA . ARG A 1 92 ? 0.085 -21.238 9.907 1.00 97.06 92 ARG A CA 1
ATOM 669 C C . ARG A 1 92 ? 0.268 -22.235 11.043 1.00 97.06 92 ARG A C 1
ATOM 671 O O . ARG A 1 92 ? 1.358 -22.748 11.261 1.00 97.06 92 ARG A O 1
ATOM 678 N N . ILE A 1 93 ? -0.810 -22.546 11.754 1.00 95.56 93 ILE A N 1
ATOM 679 C CA . ILE A 1 93 ? -0.794 -23.474 12.891 1.00 95.56 93 ILE A CA 1
ATOM 680 C C . ILE A 1 93 ? -1.835 -24.563 12.629 1.00 95.56 93 ILE A C 1
ATOM 682 O O . ILE A 1 93 ? -3.017 -24.266 12.449 1.00 95.56 93 ILE A O 1
ATOM 686 N N . ALA A 1 94 ? -1.400 -25.827 12.616 1.00 94.19 94 ALA A N 1
ATOM 687 C CA . ALA A 1 94 ? -2.237 -26.979 12.256 1.00 94.19 94 ALA A CA 1
ATOM 688 C C . ALA A 1 94 ? -2.961 -26.791 10.903 1.00 94.19 94 ALA A C 1
ATOM 690 O O . ALA A 1 94 ? -4.148 -27.064 10.762 1.00 94.19 94 ALA A O 1
ATOM 691 N N . GLY A 1 95 ? -2.244 -26.259 9.906 1.00 93.69 95 GLY A N 1
ATOM 692 C CA . GLY A 1 95 ? -2.751 -26.063 8.545 1.00 93.69 95 GLY A CA 1
ATOM 693 C C . GLY A 1 95 ? -3.590 -24.799 8.320 1.00 93.69 95 GLY A C 1
ATOM 694 O O . GLY A 1 95 ? -3.841 -24.464 7.161 1.00 93.69 95 GLY A O 1
ATOM 695 N N . VAL A 1 96 ? -3.953 -24.066 9.378 1.00 95.06 96 VAL A N 1
ATOM 696 C CA . VAL A 1 96 ? -4.812 -22.872 9.319 1.00 95.06 96 VAL A CA 1
ATOM 697 C C . VAL A 1 96 ? -3.998 -21.604 9.563 1.00 95.06 96 VAL A C 1
ATOM 699 O O . VAL A 1 96 ? -3.223 -21.538 10.516 1.00 95.06 96 VAL A O 1
ATOM 702 N N . TRP A 1 97 ? -4.191 -20.587 8.721 1.00 96.25 97 TRP A N 1
ATOM 703 C CA . TRP A 1 97 ? -3.620 -19.255 8.924 1.00 96.25 97 TRP A CA 1
ATOM 704 C C . TRP A 1 97 ? -4.336 -18.525 10.060 1.00 96.25 97 TRP A C 1
ATOM 706 O O . TRP A 1 97 ? -5.549 -18.314 10.006 1.00 96.25 97 TRP A O 1
ATOM 716 N N . ARG A 1 98 ? -3.573 -18.118 11.069 1.00 97.25 98 ARG A N 1
ATOM 717 C CA . ARG A 1 98 ? -4.023 -17.311 12.204 1.00 97.25 98 ARG A CA 1
ATOM 718 C C . ARG A 1 98 ? -3.262 -15.994 12.228 1.00 97.25 98 ARG A C 1
ATOM 720 O O . ARG A 1 98 ? -2.174 -15.905 11.664 1.00 97.25 98 ARG A O 1
ATOM 727 N N . PHE A 1 99 ? -3.854 -14.982 12.845 1.00 97.88 99 PHE A N 1
ATOM 728 C CA . PHE A 1 99 ? -3.146 -13.747 13.162 1.00 97.88 99 PHE A CA 1
ATOM 729 C C . PHE A 1 99 ? -1.928 -14.050 14.044 1.00 97.88 99 PHE A C 1
ATOM 731 O O . PHE A 1 99 ? -2.010 -14.904 14.925 1.00 97.88 99 PHE A O 1
ATOM 738 N N . ASP A 1 100 ? -0.817 -13.373 13.772 1.00 97.50 100 ASP A N 1
ATOM 739 C CA . ASP A 1 100 ? 0.417 -13.440 14.561 1.00 97.50 100 ASP A CA 1
ATOM 740 C C . ASP A 1 100 ? 0.692 -12.073 15.199 1.00 97.50 100 ASP A C 1
ATOM 742 O O . ASP A 1 100 ? 0.807 -11.973 16.414 1.00 97.50 100 ASP A O 1
ATOM 746 N N . THR A 1 101 ? 0.740 -11.007 14.392 1.00 97.25 101 THR A N 1
ATOM 747 C CA . THR A 1 101 ? 0.945 -9.637 14.883 1.00 97.25 101 THR A CA 1
ATOM 748 C C . THR A 1 101 ? 0.502 -8.584 13.861 1.00 97.25 101 THR A C 1
ATOM 750 O O . THR A 1 101 ? 0.437 -8.860 12.660 1.00 97.25 101 THR A O 1
ATOM 753 N N . LEU A 1 102 ? 0.216 -7.366 14.326 1.00 97.81 102 LEU A N 1
ATOM 754 C CA . LEU A 1 102 ? 0.126 -6.170 13.489 1.00 97.81 102 LEU A CA 1
ATOM 755 C C . LEU A 1 102 ? 1.482 -5.462 13.544 1.00 97.81 102 LEU A C 1
ATOM 757 O O . LEU A 1 102 ? 1.789 -4.764 14.506 1.00 97.81 102 LEU A O 1
ATOM 761 N N . ALA A 1 103 ? 2.302 -5.666 12.517 1.00 97.06 103 ALA A N 1
ATOM 762 C CA . ALA A 1 103 ? 3.664 -5.143 12.472 1.00 97.06 103 ALA A CA 1
ATOM 763 C C . ALA A 1 103 ? 3.724 -3.649 12.110 1.00 97.06 103 ALA A C 1
ATOM 765 O O . ALA A 1 103 ? 4.703 -2.983 12.434 1.00 97.06 103 ALA A O 1
ATOM 766 N N . SER A 1 104 ? 2.690 -3.118 11.451 1.00 97.56 104 SER A N 1
ATOM 767 C CA . SER A 1 104 ? 2.565 -1.691 11.143 1.00 97.56 104 SER A CA 1
ATOM 768 C C . SER A 1 104 ? 1.101 -1.273 11.044 1.00 97.56 104 SER A C 1
ATOM 770 O O . SER A 1 104 ? 0.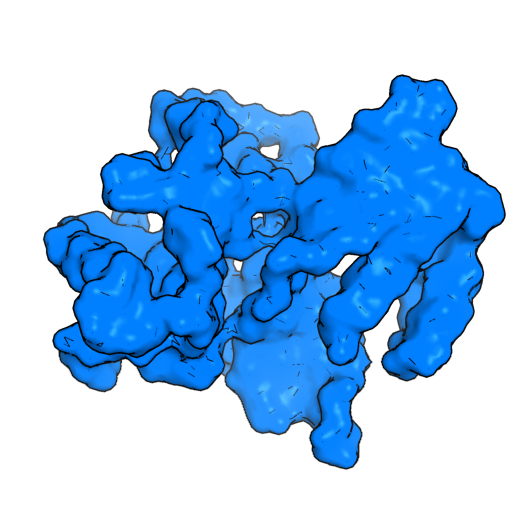292 -1.976 10.436 1.00 97.56 104 SER A O 1
ATOM 772 N N . THR A 1 105 ? 0.779 -0.099 11.592 1.00 97.31 105 THR A N 1
ATOM 773 C CA . THR A 1 105 ? -0.510 0.599 11.433 1.00 97.31 105 THR A CA 1
ATOM 774 C C . THR A 1 105 ? -0.531 1.556 10.236 1.00 97.31 105 THR A C 1
ATOM 776 O O . THR A 1 105 ? -1.510 2.274 10.045 1.00 97.31 105 THR A O 1
ATOM 779 N N . GLY A 1 106 ? 0.536 1.602 9.433 1.00 96.50 106 GLY A N 1
ATOM 780 C CA . GLY A 1 106 ? 0.658 2.530 8.305 1.00 96.50 106 GLY A CA 1
ATOM 781 C C . GLY A 1 106 ? 1.210 3.914 8.670 1.00 96.50 106 GLY A C 1
ATOM 782 O O . GLY A 1 106 ? 1.147 4.814 7.838 1.00 96.50 106 GLY A O 1
ATOM 783 N N . GLY A 1 107 ? 1.773 4.084 9.870 1.00 95.19 107 GLY A N 1
ATOM 784 C CA . GLY A 1 107 ? 2.444 5.320 10.298 1.00 95.19 107 GLY A CA 1
ATOM 785 C C . GLY A 1 107 ? 1.489 6.445 10.687 1.00 95.19 107 GLY A C 1
ATOM 786 O O . GLY A 1 107 ? 0.309 6.208 10.905 1.00 95.19 107 GLY A O 1
ATOM 787 N N . GLU A 1 108 ? 2.017 7.661 10.797 1.00 95.62 108 GLU A N 1
ATOM 788 C CA . GLU A 1 108 ? 1.281 8.902 11.069 1.00 95.62 108 GLU A CA 1
ATOM 789 C C . GLU A 1 108 ? 1.923 10.054 10.276 1.00 95.62 108 GLU A C 1
ATOM 791 O O . GLU A 1 108 ? 3.083 9.920 9.862 1.00 95.62 108 GLU A O 1
ATOM 796 N N . PRO A 1 109 ? 1.229 11.196 10.088 1.00 96.31 109 PRO A N 1
ATOM 797 C CA . PRO A 1 109 ? 1.838 12.377 9.492 1.00 96.31 109 PRO A CA 1
ATOM 798 C C . PRO A 1 109 ? 3.141 12.756 10.217 1.00 96.31 109 PRO A C 1
ATOM 800 O O . PRO A 1 109 ? 3.168 12.777 11.454 1.00 96.31 109 PRO A O 1
ATOM 803 N N . PRO A 1 110 ? 4.231 13.075 9.494 1.00 95.75 110 PRO A N 1
ATOM 804 C CA . PRO A 1 110 ? 5.500 13.399 10.131 1.00 95.75 110 PRO A CA 1
ATOM 805 C C . PRO A 1 110 ? 5.379 14.692 10.944 1.00 95.75 110 PRO A C 1
ATOM 807 O O . PRO A 1 110 ? 4.902 15.709 10.445 1.00 95.75 110 PRO A O 1
ATOM 810 N N . ALA A 1 111 ? 5.870 14.674 12.186 1.00 94.38 111 ALA A N 1
ATOM 811 C CA . ALA A 1 111 ? 5.843 15.848 13.064 1.00 94.38 111 ALA A CA 1
ATOM 812 C C . ALA A 1 111 ? 6.662 17.028 12.506 1.00 94.38 111 ALA A C 1
ATOM 814 O O . ALA A 1 111 ? 6.311 18.183 12.726 1.00 94.38 111 ALA A O 1
ATOM 815 N N . ASN A 1 112 ? 7.744 16.727 11.780 1.00 93.06 112 ASN A N 1
ATOM 816 C CA . ASN A 1 112 ? 8.616 17.703 11.132 1.00 93.06 112 ASN A CA 1
ATOM 817 C C . ASN A 1 112 ? 8.789 17.316 9.653 1.00 93.06 112 ASN A C 1
ATOM 819 O O . ASN A 1 112 ? 9.711 16.558 9.341 1.00 93.06 112 ASN A O 1
ATOM 823 N N . PRO A 1 113 ? 7.903 17.768 8.749 1.00 94.56 113 PRO A N 1
ATOM 824 C CA . PRO A 1 113 ? 8.054 17.499 7.325 1.00 94.56 113 PRO A CA 1
ATOM 825 C C . PRO A 1 113 ? 9.293 18.207 6.762 1.00 94.56 113 PRO A C 1
ATOM 827 O O . PRO A 1 113 ? 9.656 19.303 7.200 1.00 94.56 113 PRO A O 1
ATOM 830 N N . VAL A 1 114 ? 9.934 17.588 5.773 1.00 95.88 114 VAL A N 1
ATOM 831 C CA . VAL A 1 114 ? 11.077 18.183 5.068 1.00 95.88 114 VAL A CA 1
ATOM 832 C C . VAL A 1 114 ? 10.602 19.157 3.980 1.00 95.88 114 VAL A C 1
ATOM 834 O O . VAL A 1 114 ? 9.471 19.039 3.498 1.00 95.88 114 VAL A O 1
ATOM 837 N N . PRO A 1 115 ? 11.445 20.111 3.536 1.00 97.56 115 PRO A N 1
ATOM 838 C CA . PRO A 1 115 ? 11.187 20.842 2.300 1.00 97.56 115 PRO A CA 1
ATOM 839 C C . PRO A 1 115 ? 11.053 19.871 1.121 1.00 97.56 115 PRO A C 1
ATOM 841 O O . PRO A 1 115 ? 11.946 19.061 0.878 1.00 97.56 115 PRO A O 1
ATOM 844 N N . LEU A 1 116 ? 9.938 19.953 0.397 1.00 98.06 116 LEU A N 1
ATOM 845 C CA . LEU A 1 116 ? 9.657 19.058 -0.721 1.00 98.06 116 LEU A CA 1
ATOM 846 C C . LEU A 1 116 ? 10.418 19.483 -1.979 1.00 98.06 116 LEU A C 1
ATOM 848 O O . LEU A 1 116 ? 10.479 20.669 -2.315 1.00 98.06 116 LEU A O 1
ATOM 852 N N . SER A 1 117 ? 10.948 18.503 -2.707 1.00 98.06 117 SER A N 1
ATOM 853 C CA . SER A 1 117 ? 11.471 18.715 -4.053 1.00 98.06 117 SER A CA 1
ATOM 854 C C . SER A 1 117 ? 10.340 18.974 -5.059 1.00 98.06 117 SER A C 1
ATOM 856 O O . SER A 1 117 ? 9.179 18.637 -4.801 1.00 98.06 117 SER A O 1
ATOM 858 N N . PRO A 1 118 ? 10.649 19.523 -6.249 1.00 98.38 118 PRO A N 1
ATOM 859 C CA . PRO A 1 118 ? 9.659 19.659 -7.313 1.00 98.38 118 PRO A CA 1
ATOM 860 C C . PRO A 1 118 ? 9.010 18.326 -7.715 1.00 98.38 118 PRO A C 1
ATOM 862 O O . PRO A 1 118 ? 7.812 18.298 -7.983 1.00 98.38 118 PRO A O 1
ATOM 865 N N . ALA A 1 119 ? 9.772 17.224 -7.726 1.00 98.25 119 ALA A N 1
ATOM 866 C CA . ALA A 1 119 ? 9.239 15.902 -8.049 1.00 98.25 119 ALA A CA 1
ATOM 867 C C . ALA A 1 119 ? 8.289 15.394 -6.954 1.00 98.25 119 ALA A C 1
ATOM 869 O O . ALA A 1 119 ? 7.224 14.870 -7.269 1.00 98.25 119 ALA A O 1
ATOM 870 N N . ALA A 1 120 ? 8.630 15.605 -5.678 1.00 98.69 120 ALA A N 1
ATOM 871 C CA . ALA A 1 120 ? 7.768 15.251 -4.554 1.00 98.69 120 ALA A CA 1
ATOM 872 C C . ALA A 1 120 ? 6.434 16.009 -4.593 1.00 98.69 120 ALA A C 1
ATOM 874 O O . ALA A 1 120 ? 5.380 15.393 -4.446 1.00 98.69 120 ALA A O 1
ATOM 875 N N . ILE A 1 121 ? 6.470 17.324 -4.848 1.00 98.75 121 ILE A N 1
ATOM 876 C CA . ILE A 1 121 ? 5.259 18.145 -5.017 1.00 98.75 121 ILE A CA 1
ATOM 877 C C . ILE A 1 121 ? 4.421 17.608 -6.180 1.00 98.75 121 ILE A C 1
ATOM 879 O O . ILE A 1 121 ? 3.239 17.327 -6.005 1.00 98.75 121 ILE A O 1
ATOM 883 N N . ALA A 1 122 ? 5.045 17.392 -7.341 1.00 98.81 122 ALA A N 1
ATOM 884 C CA . ALA A 1 122 ? 4.346 16.897 -8.520 1.00 98.81 122 ALA A CA 1
ATOM 885 C C . ALA A 1 122 ? 3.670 15.539 -8.270 1.00 98.81 122 ALA A C 1
ATOM 887 O O . ALA A 1 122 ? 2.526 15.359 -8.665 1.00 98.81 122 ALA A O 1
ATOM 888 N N . VAL A 1 123 ? 4.331 14.603 -7.579 1.00 98.88 123 VAL A N 1
ATOM 889 C CA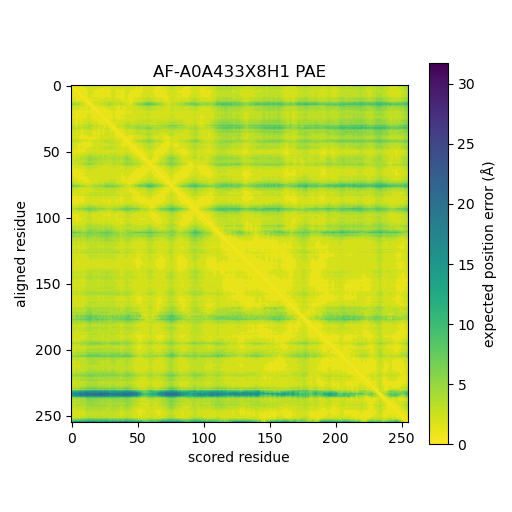 . VAL A 1 123 ? 3.738 13.298 -7.236 1.00 98.88 123 VAL A CA 1
ATOM 890 C C . VAL A 1 123 ? 2.565 13.445 -6.265 1.00 98.88 123 VAL A C 1
ATOM 892 O O . VAL A 1 123 ? 1.549 12.774 -6.430 1.00 98.88 123 VAL A O 1
ATOM 895 N N . LEU A 1 124 ? 2.692 14.300 -5.248 1.00 98.75 124 LEU A N 1
ATOM 896 C CA . LEU A 1 124 ? 1.643 14.501 -4.244 1.00 98.75 124 LEU A CA 1
ATOM 897 C C . LEU A 1 124 ? 0.382 15.158 -4.824 1.00 98.75 124 LEU A C 1
ATOM 899 O O . LEU A 1 124 ? -0.717 14.868 -4.329 1.00 98.75 124 LEU A O 1
ATOM 903 N N . ASP A 1 125 ? 0.546 15.998 -5.846 1.00 98.56 125 ASP A N 1
ATOM 904 C CA . ASP A 1 125 ? -0.527 16.745 -6.510 1.00 98.56 125 ASP A CA 1
ATOM 905 C C . ASP A 1 125 ? -1.109 16.020 -7.743 1.00 98.56 125 ASP A C 1
ATOM 907 O O . ASP A 1 125 ? -2.187 16.383 -8.225 1.00 98.56 125 ASP A O 1
ATOM 911 N N . ASP A 1 126 ? -0.444 14.982 -8.267 1.00 98.75 126 ASP A N 1
ATOM 912 C CA . ASP A 1 126 ? -0.907 14.261 -9.456 1.00 98.75 126 ASP A CA 1
ATOM 913 C C . ASP A 1 126 ? -2.047 13.283 -9.133 1.00 98.75 126 ASP A C 1
ATOM 915 O O . ASP A 1 126 ? -1.857 12.178 -8.624 1.00 98.75 126 ASP A O 1
ATOM 919 N N . THR A 1 127 ? -3.262 13.668 -9.520 1.00 98.12 127 THR A N 1
ATOM 920 C CA . THR A 1 127 ? -4.485 12.862 -9.349 1.00 98.12 127 THR A CA 1
ATOM 921 C C . THR A 1 127 ? -4.475 11.503 -10.062 1.00 98.12 127 THR A C 1
ATOM 923 O O . THR A 1 127 ? -5.315 10.652 -9.761 1.00 98.12 127 THR A O 1
ATOM 926 N N . ARG A 1 128 ? -3.544 11.260 -10.995 1.00 98.75 128 ARG A N 1
ATOM 927 C CA . ARG A 1 128 ? -3.364 9.951 -11.645 1.00 98.75 128 ARG A CA 1
ATOM 928 C C . ARG A 1 128 ? -2.656 8.951 -10.729 1.00 98.75 128 ARG A C 1
ATOM 930 O O . ARG A 1 128 ? -2.740 7.748 -10.978 1.00 98.75 128 ARG A O 1
ATOM 937 N N . ILE A 1 129 ? -1.993 9.426 -9.674 1.00 98.81 129 ILE A N 1
ATOM 938 C CA . ILE A 1 129 ? -1.274 8.614 -8.694 1.00 98.81 129 ILE A CA 1
ATOM 939 C C . ILE A 1 129 ? -2.131 8.498 -7.431 1.00 98.81 129 ILE A C 1
ATOM 941 O O . ILE A 1 129 ? -2.149 9.380 -6.573 1.00 98.81 129 ILE A O 1
ATOM 945 N N . ALA A 1 130 ? -2.844 7.383 -7.280 1.00 98.62 130 ALA A N 1
ATOM 946 C CA . ALA A 1 130 ? -3.595 7.125 -6.055 1.00 98.62 130 ALA A CA 1
ATOM 947 C C . ALA A 1 130 ? -2.645 6.614 -4.959 1.00 98.62 130 ALA A C 1
ATOM 949 O O . ALA A 1 130 ? -2.256 5.442 -4.959 1.00 98.62 130 ALA A O 1
ATOM 950 N N . LEU A 1 131 ? -2.279 7.510 -4.039 1.00 98.62 131 LEU A N 1
ATOM 951 C CA . LEU A 1 131 ? -1.420 7.231 -2.886 1.00 98.62 131 LEU A CA 1
ATOM 952 C C . LEU A 1 131 ? -2.251 7.004 -1.619 1.00 98.62 131 LEU A C 1
ATOM 954 O O . LEU A 1 131 ? -3.093 7.853 -1.319 1.00 98.62 131 LEU A O 1
ATOM 958 N N . PRO A 1 132 ? -1.979 5.948 -0.829 1.00 98.56 132 PRO A N 1
ATOM 959 C CA . PRO A 1 132 ? -2.419 5.926 0.559 1.00 98.56 132 PRO A CA 1
ATOM 960 C C . PRO A 1 132 ? -1.696 7.024 1.353 1.00 98.56 132 PRO A C 1
ATOM 962 O O . PRO A 1 132 ? -0.559 7.381 1.026 1.00 98.56 132 PRO A O 1
ATOM 965 N N . ASP A 1 133 ? -2.299 7.530 2.428 1.00 98.69 133 ASP A N 1
ATOM 966 C CA . ASP A 1 133 ? -1.688 8.574 3.260 1.00 98.69 133 ASP A CA 1
ATOM 967 C C . ASP A 1 133 ? -0.357 8.114 3.858 1.00 98.69 133 ASP A C 1
ATOM 969 O O . ASP A 1 133 ? 0.572 8.912 3.909 1.00 98.69 133 ASP A O 1
ATOM 973 N N . SER A 1 134 ? -0.199 6.818 4.163 1.00 98.69 134 SER A N 1
ATOM 974 C CA . SER A 1 134 ? 1.098 6.216 4.520 1.00 98.69 134 SER A CA 1
ATOM 975 C C . SER A 1 134 ? 2.214 6.585 3.531 1.00 98.69 134 SER A C 1
ATOM 977 O O . SER A 1 134 ? 3.282 7.033 3.937 1.00 98.69 134 SER A O 1
ATOM 979 N N . ALA A 1 135 ? 1.949 6.470 2.225 1.00 98.75 135 ALA A N 1
ATOM 980 C CA . ALA A 1 135 ? 2.910 6.820 1.181 1.00 98.75 135 ALA A CA 1
ATOM 981 C C . ALA A 1 135 ? 3.098 8.340 1.053 1.00 98.75 135 ALA A C 1
ATOM 983 O O . ALA A 1 135 ? 4.205 8.811 0.798 1.00 98.75 135 ALA A O 1
ATOM 984 N N . ARG A 1 1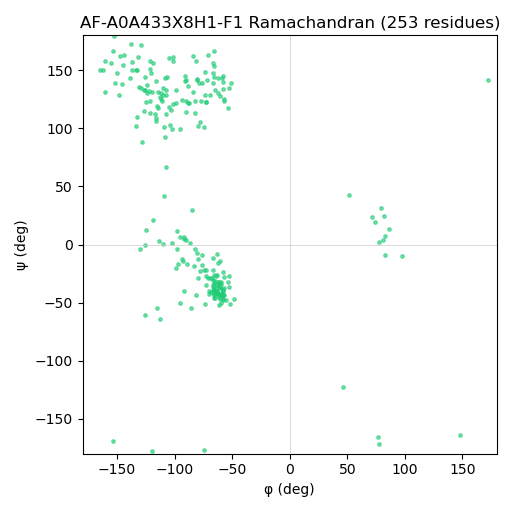36 ? 2.035 9.131 1.257 1.00 98.75 136 ARG A N 1
ATOM 985 C CA . ARG A 1 136 ? 2.140 10.601 1.276 1.00 98.75 136 ARG A CA 1
ATOM 986 C C . ARG A 1 136 ? 3.038 11.061 2.429 1.00 98.75 136 ARG A C 1
ATOM 988 O O . ARG A 1 136 ? 3.865 11.952 2.247 1.00 98.75 136 ARG A O 1
ATOM 995 N N . TRP A 1 137 ? 2.917 10.437 3.599 1.00 98.69 137 TRP A N 1
ATOM 996 C CA . TRP A 1 137 ? 3.745 10.720 4.772 1.00 98.69 137 TRP A CA 1
ATOM 997 C C . TRP A 1 137 ? 5.207 10.342 4.559 1.00 98.69 137 TRP A C 1
ATOM 999 O O . TRP A 1 137 ? 6.072 11.120 4.956 1.00 98.69 137 TRP A O 1
ATOM 1009 N N . ASP A 1 138 ? 5.491 9.235 3.867 1.00 98.75 138 ASP A N 1
ATOM 1010 C CA . ASP A 1 138 ? 6.861 8.871 3.477 1.00 98.75 138 ASP A CA 1
ATOM 1011 C C . ASP A 1 138 ? 7.519 9.976 2.631 1.00 98.75 138 ASP A C 1
ATOM 1013 O O . ASP A 1 138 ? 8.668 10.357 2.874 1.00 98.75 138 ASP A O 1
ATOM 1017 N N . ILE A 1 139 ? 6.778 10.547 1.673 1.00 98.75 139 ILE A N 1
ATOM 1018 C CA . ILE A 1 139 ? 7.258 11.658 0.835 1.00 98.75 139 ILE A CA 1
ATOM 1019 C C . ILE A 1 139 ? 7.474 12.919 1.683 1.00 98.75 139 ILE A C 1
ATOM 1021 O O . ILE A 1 139 ? 8.530 13.544 1.598 1.00 98.75 139 ILE A O 1
ATOM 1025 N N . HIS A 1 140 ? 6.521 13.275 2.551 1.00 98.69 140 HIS A N 1
ATOM 1026 C CA . HIS A 1 140 ? 6.663 14.419 3.461 1.00 98.69 140 HIS A CA 1
ATOM 1027 C C . HIS A 1 140 ? 7.805 14.263 4.473 1.00 98.69 140 HIS A C 1
ATOM 1029 O O . HIS A 1 140 ? 8.352 15.265 4.934 1.00 98.69 140 HIS A O 1
ATOM 1035 N N . ALA A 1 141 ? 8.180 13.031 4.811 1.00 98.00 141 ALA A N 1
ATOM 1036 C CA . ALA A 1 141 ? 9.324 12.728 5.661 1.00 98.00 141 ALA A CA 1
ATOM 1037 C C . ALA A 1 141 ? 10.667 12.760 4.906 1.00 98.00 141 ALA A C 1
ATOM 1039 O O . ALA A 1 141 ? 11.714 12.646 5.540 1.00 98.00 141 ALA A O 1
ATOM 1040 N N . GLY A 1 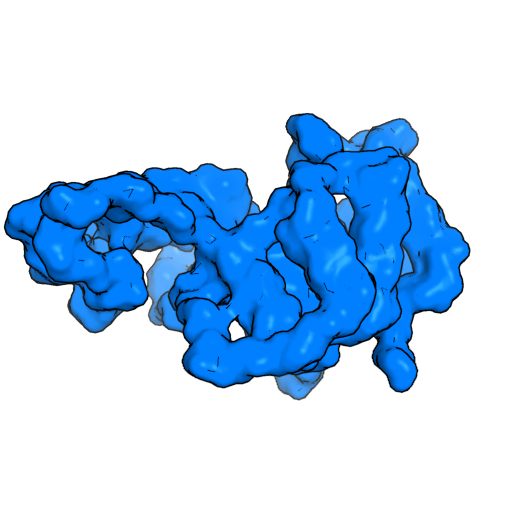142 ? 10.659 12.906 3.575 1.00 97.56 142 GLY A N 1
ATOM 1041 C CA . GLY A 1 142 ? 11.869 12.846 2.751 1.00 97.56 142 GLY A CA 1
ATOM 1042 C C . GLY A 1 142 ? 12.457 11.440 2.641 1.00 97.56 142 GLY A C 1
ATOM 1043 O O . GLY A 1 142 ? 13.652 11.292 2.405 1.00 97.56 142 GLY A O 1
ATOM 1044 N N . ALA A 1 143 ? 11.639 10.403 2.845 1.00 97.75 143 ALA A N 1
ATOM 1045 C CA . ALA A 1 143 ? 12.087 9.013 2.881 1.00 97.75 143 ALA A CA 1
ATOM 1046 C C . ALA A 1 143 ? 12.149 8.351 1.493 1.00 97.75 143 ALA A C 1
ATOM 1048 O O . ALA A 1 143 ? 12.456 7.166 1.403 1.00 97.75 143 ALA A O 1
ATOM 1049 N N . VAL A 1 144 ? 11.828 9.081 0.421 1.00 98.56 144 VAL A N 1
ATOM 1050 C CA . VAL A 1 144 ? 11.634 8.548 -0.935 1.00 98.56 144 VAL A CA 1
ATOM 1051 C C . VAL A 1 144 ? 12.643 9.185 -1.889 1.00 98.56 144 VAL A C 1
ATOM 1053 O O . VAL A 1 144 ? 12.794 10.403 -1.902 1.00 98.56 144 VAL A O 1
ATOM 1056 N N . SER A 1 145 ? 13.325 8.364 -2.690 1.00 98.38 145 SER A N 1
ATOM 1057 C CA . SER A 1 145 ? 14.324 8.811 -3.672 1.00 98.38 145 SER A CA 1
ATOM 1058 C C . SER A 1 145 ? 13.734 9.721 -4.757 1.00 98.38 145 SER A C 1
ATOM 1060 O O . SER A 1 145 ? 12.645 9.469 -5.278 1.00 98.38 145 SER A O 1
ATOM 1062 N N . GLU A 1 146 ? 14.510 10.721 -5.186 1.00 98.12 146 GLU A N 1
ATOM 1063 C CA . GLU A 1 146 ? 14.155 11.614 -6.299 1.00 98.12 146 GLU A CA 1
ATOM 1064 C C . GLU A 1 146 ? 13.993 10.853 -7.621 1.00 98.12 146 GLU A C 1
ATOM 1066 O O . GLU A 1 146 ? 13.088 11.133 -8.420 1.00 98.12 146 GLU A O 1
ATOM 1071 N N . ARG A 1 147 ? 14.839 9.842 -7.852 1.00 98.38 147 ARG A N 1
ATOM 1072 C CA . ARG A 1 147 ? 14.729 8.975 -9.026 1.00 98.38 147 ARG A CA 1
ATOM 1073 C C . ARG A 1 147 ? 13.450 8.146 -9.000 1.00 98.38 147 ARG A C 1
ATOM 1075 O O . ARG A 1 147 ? 12.812 8.000 -10.044 1.00 98.38 147 ARG A O 1
ATOM 1082 N N . LEU A 1 148 ? 13.035 7.657 -7.829 1.00 98.81 148 LEU A N 1
ATOM 1083 C CA . LEU A 1 148 ? 11.770 6.934 -7.684 1.00 98.81 148 LEU A CA 1
ATOM 1084 C C . LEU A 1 148 ? 10.569 7.845 -7.964 1.00 98.81 148 LEU A C 1
ATOM 1086 O O . LEU A 1 148 ? 9.704 7.477 -8.757 1.00 98.81 148 LEU A O 1
ATOM 1090 N N . LEU A 1 149 ? 10.554 9.056 -7.398 1.00 98.81 149 LEU A N 1
ATOM 1091 C CA . LEU A 1 149 ? 9.514 10.060 -7.660 1.00 98.81 149 LEU A CA 1
ATOM 1092 C C . LEU A 1 149 ? 9.428 10.407 -9.156 1.00 98.81 149 LEU A C 1
ATOM 1094 O O . LEU A 1 149 ? 8.341 10.502 -9.725 1.00 98.81 149 LEU A O 1
ATOM 1098 N N . SER A 1 150 ? 10.571 10.509 -9.834 1.00 98.50 150 SER A N 1
ATOM 1099 C CA . SER A 1 150 ? 10.621 10.742 -11.282 1.00 98.50 150 SER A CA 1
ATOM 1100 C C . SER A 1 150 ? 10.058 9.567 -12.094 1.00 98.50 150 SER A C 1
ATOM 1102 O O . SER A 1 150 ? 9.367 9.780 -13.092 1.00 98.50 150 SER A O 1
ATOM 1104 N N . VAL A 1 151 ? 10.327 8.321 -11.685 1.00 98.69 151 VAL A N 1
ATOM 1105 C CA . VAL A 1 151 ? 9.731 7.119 -12.297 1.00 98.69 151 VAL A CA 1
ATOM 1106 C C . VAL A 1 151 ? 8.218 7.087 -12.086 1.00 98.69 151 VAL A C 1
ATOM 1108 O O . VAL A 1 151 ? 7.492 6.765 -13.024 1.00 98.69 151 VAL A O 1
ATOM 1111 N N . MET A 1 152 ? 7.741 7.457 -10.896 1.00 98.88 152 MET A N 1
ATOM 1112 C CA . MET A 1 152 ? 6.314 7.535 -10.570 1.00 98.88 152 MET A CA 1
ATOM 1113 C C . MET A 1 152 ? 5.563 8.485 -11.512 1.00 98.88 152 MET A C 1
ATOM 1115 O O . MET A 1 152 ? 4.554 8.097 -12.097 1.00 98.88 152 MET A O 1
ATOM 1119 N N . LEU A 1 153 ? 6.101 9.684 -11.751 1.00 98.81 153 LEU A N 1
ATOM 1120 C CA . LEU A 1 153 ? 5.512 10.643 -12.696 1.00 98.81 153 LEU A CA 1
ATOM 1121 C C . LEU A 1 153 ? 5.454 10.091 -14.126 1.00 98.81 153 LEU A C 1
ATOM 1123 O O . LEU A 1 153 ? 4.425 10.184 -14.790 1.00 98.81 153 LEU A O 1
ATOM 1127 N N . ARG A 1 154 ? 6.526 9.438 -14.593 1.00 98.62 154 ARG A N 1
ATOM 1128 C CA . ARG A 1 154 ? 6.533 8.821 -15.929 1.00 98.62 154 ARG A CA 1
ATOM 1129 C C . ARG A 1 154 ? 5.562 7.644 -16.040 1.00 98.62 154 ARG A C 1
ATOM 1131 O O . ARG A 1 154 ? 4.970 7.446 -17.097 1.00 98.62 154 ARG A O 1
ATOM 1138 N N . LEU A 1 155 ? 5.382 6.867 -14.970 1.00 98.75 155 LEU A N 1
ATOM 1139 C CA . LEU A 1 155 ? 4.368 5.814 -14.931 1.00 98.75 155 LEU A CA 1
ATOM 1140 C C . LEU A 1 155 ? 2.954 6.415 -14.966 1.00 98.75 155 LEU A C 1
ATOM 1142 O O . LEU A 1 155 ? 2.091 5.869 -15.644 1.00 98.75 155 LEU A O 1
ATOM 1146 N N . ALA A 1 156 ? 2.729 7.562 -14.318 1.00 98.75 156 ALA A N 1
ATOM 1147 C CA . ALA A 1 156 ? 1.451 8.278 -14.358 1.00 98.75 156 ALA A CA 1
ATOM 1148 C C . ALA A 1 156 ? 1.112 8.803 -15.766 1.00 98.75 156 ALA A C 1
ATOM 1150 O O . ALA A 1 156 ? -0.061 8.860 -16.146 1.00 98.75 156 ALA A O 1
ATOM 1151 N N . ASP A 1 157 ? 2.131 9.158 -16.556 1.00 98.38 157 ASP A N 1
ATOM 1152 C CA . ASP A 1 157 ? 1.983 9.485 -17.980 1.00 98.38 157 ASP A CA 1
ATOM 1153 C C . ASP A 1 157 ? 1.630 8.262 -18.835 1.00 98.38 157 ASP A C 1
ATOM 1155 O O . ASP A 1 157 ? 0.940 8.405 -19.844 1.00 98.38 157 ASP A O 1
ATOM 1159 N N . PHE A 1 158 ? 2.055 7.064 -18.425 1.00 98.00 158 PHE A N 1
ATOM 1160 C CA . PHE A 1 158 ? 1.678 5.812 -19.080 1.00 98.00 158 PHE A CA 1
ATOM 1161 C C . PHE A 1 158 ? 0.222 5.425 -18.769 1.00 98.00 158 PHE A C 1
ATOM 1163 O O . PHE A 1 158 ? -0.553 5.143 -19.682 1.00 98.00 158 PHE A O 1
ATOM 1170 N N . ALA A 1 159 ? -0.158 5.407 -17.488 1.00 98.19 159 ALA A N 1
ATOM 1171 C CA . ALA A 1 159 ? -1.522 5.143 -17.031 1.00 98.19 159 ALA A CA 1
ATOM 1172 C C . ALA A 1 159 ? -1.721 5.612 -15.577 1.00 98.19 159 ALA A C 1
ATOM 1174 O O . ALA A 1 159 ? -0.788 5.510 -14.782 1.00 98.19 159 ALA A O 1
ATOM 1175 N N . PRO A 1 160 ? -2.935 6.032 -15.167 1.00 98.75 160 PRO A N 1
ATOM 1176 C CA . PRO A 1 160 ? -3.254 6.201 -13.750 1.00 98.75 160 PRO A CA 1
ATOM 1177 C C . PRO A 1 160 ? -3.047 4.898 -12.976 1.00 98.75 160 PRO A C 1
ATOM 1179 O O . PRO A 1 160 ? -3.333 3.826 -13.501 1.00 98.75 160 PRO A O 1
ATOM 1182 N N . TYR A 1 161 ? -2.603 4.951 -11.724 1.00 98.88 161 TYR A N 1
ATOM 1183 C CA . TYR A 1 161 ? -2.300 3.736 -10.964 1.00 98.88 161 TYR A CA 1
ATOM 1184 C C . TYR A 1 161 ? -2.580 3.868 -9.469 1.00 98.88 161 TYR A C 1
ATOM 1186 O O . TYR A 1 161 ? -2.771 4.962 -8.937 1.00 98.88 161 TYR A O 1
ATOM 1194 N N . GLY A 1 162 ? -2.682 2.719 -8.800 1.00 98.75 162 GLY A N 1
ATOM 1195 C CA . GLY A 1 162 ? -2.896 2.617 -7.359 1.00 98.75 162 GLY A CA 1
ATOM 1196 C C . GLY A 1 162 ? -1.672 2.067 -6.646 1.00 98.75 162 GLY A C 1
ATOM 1197 O O . GLY A 1 162 ? -1.221 0.966 -6.964 1.00 98.75 162 GLY A O 1
ATOM 1198 N N . VAL A 1 163 ? -1.164 2.819 -5.672 1.00 98.81 163 VAL A N 1
ATOM 1199 C CA . VAL A 1 163 ? -0.009 2.439 -4.852 1.00 98.81 163 VAL A CA 1
ATOM 1200 C C . VAL A 1 163 ? -0.463 1.670 -3.619 1.00 98.81 163 VAL A C 1
ATOM 1202 O O . VAL A 1 163 ? -1.489 1.983 -3.016 1.00 98.81 163 VAL A O 1
ATOM 1205 N N . ILE A 1 164 ? 0.318 0.661 -3.247 1.00 98.50 164 ILE A N 1
ATOM 1206 C CA . ILE A 1 164 ? 0.158 -0.084 -2.000 1.00 98.50 164 ILE A CA 1
ATOM 1207 C C . ILE A 1 164 ? 1.079 0.501 -0.939 1.00 98.50 164 ILE A C 1
ATOM 1209 O O . ILE A 1 164 ? 0.640 0.811 0.160 1.00 98.50 164 ILE A O 1
ATOM 1213 N N . THR A 1 165 ? 2.357 0.680 -1.258 1.00 98.06 165 THR A N 1
ATOM 1214 C CA . THR A 1 165 ? 3.360 1.161 -0.304 1.00 98.06 165 THR A CA 1
ATOM 1215 C C . THR A 1 165 ? 4.523 1.840 -1.022 1.00 98.06 165 THR A C 1
ATOM 1217 O O . THR A 1 165 ? 4.806 1.523 -2.181 1.00 98.06 165 THR A O 1
ATOM 1220 N N . LEU A 1 166 ? 5.218 2.727 -0.304 1.00 98.62 166 LEU A N 1
ATOM 1221 C CA . LEU A 1 166 ? 6.562 3.200 -0.648 1.00 98.62 166 LEU A CA 1
ATOM 1222 C C . LEU A 1 166 ? 7.559 2.687 0.394 1.00 98.62 166 LEU A C 1
ATOM 1224 O O . LEU A 1 166 ? 8.389 1.841 0.078 1.00 98.62 166 LEU A O 1
ATOM 1228 N N . VAL A 1 167 ? 7.426 3.123 1.649 1.00 98.12 167 VAL A N 1
ATOM 1229 C CA . VAL A 1 167 ? 8.300 2.715 2.758 1.00 98.12 167 VAL A CA 1
ATOM 1230 C C . VAL A 1 167 ? 7.461 2.164 3.908 1.00 98.12 167 VAL A C 1
ATOM 1232 O O . VAL A 1 167 ? 7.590 0.994 4.280 1.00 98.12 167 VAL A O 1
ATOM 1235 N N . THR A 1 168 ? 6.577 2.993 4.461 1.00 97.62 168 THR A N 1
ATOM 1236 C CA . THR A 1 168 ? 5.790 2.666 5.649 1.00 97.62 168 THR A CA 1
ATOM 1237 C C . THR A 1 168 ? 4.691 1.658 5.328 1.00 97.62 168 THR A C 1
ATOM 1239 O O . THR A 1 168 ? 3.881 1.853 4.428 1.00 97.62 168 THR A O 1
ATOM 1242 N N . GLY A 1 169 ? 4.634 0.582 6.118 1.00 94.06 169 GLY A N 1
ATOM 1243 C CA . GLY A 1 169 ? 3.711 -0.537 5.895 1.00 94.06 169 GLY A CA 1
ATOM 1244 C C . GLY A 1 169 ? 4.345 -1.714 5.151 1.00 94.06 169 GLY A C 1
ATOM 1245 O O . GLY A 1 169 ? 3.752 -2.787 5.127 1.00 94.06 169 GLY A O 1
ATOM 1246 N N . HIS A 1 170 ? 5.561 -1.560 4.610 1.00 96.50 170 HIS A N 1
ATOM 1247 C CA . HIS A 1 170 ? 6.347 -2.674 4.077 1.00 96.50 170 HIS A CA 1
ATOM 1248 C C . HIS A 1 170 ? 7.263 -3.288 5.161 1.00 96.50 170 HIS A C 1
ATOM 1250 O O . HIS A 1 170 ? 7.814 -2.556 5.989 1.00 96.50 170 HIS A O 1
ATOM 1256 N N . PRO A 1 171 ? 7.496 -4.616 5.157 1.00 93.50 171 PRO A N 1
ATOM 1257 C CA . PRO A 1 171 ? 8.529 -5.254 5.979 1.00 93.50 171 PRO A CA 1
ATOM 1258 C C . PRO A 1 171 ? 9.918 -4.598 5.838 1.00 93.50 171 PRO A C 1
ATOM 1260 O O . PRO A 1 171 ? 10.346 -4.284 4.729 1.00 93.50 171 PRO A O 1
ATOM 1263 N N . TRP A 1 172 ? 10.659 -4.438 6.941 1.00 92.50 172 TRP A N 1
ATOM 1264 C CA . TRP A 1 172 ? 12.006 -3.836 6.900 1.00 92.50 172 TRP A CA 1
ATOM 1265 C C . TRP A 1 172 ? 13.000 -4.640 6.035 1.00 92.50 172 TRP A C 1
ATOM 1267 O O . TRP A 1 172 ? 13.782 -4.117 5.236 1.00 92.50 172 TRP A O 1
ATOM 1277 N N . GLU A 1 173 ? 12.951 -5.957 6.178 1.00 93.88 173 GLU A N 1
ATOM 1278 C CA . GLU A 1 173 ? 13.750 -6.896 5.398 1.00 93.88 173 GLU A CA 1
ATOM 1279 C C . GLU A 1 173 ? 12.894 -7.520 4.305 1.00 93.88 173 GLU A C 1
ATOM 1281 O O . GLU A 1 173 ? 11.668 -7.615 4.418 1.00 93.88 173 GLU A O 1
ATOM 1286 N N . ILE A 1 174 ? 13.549 -8.019 3.259 1.00 90.62 174 ILE A N 1
ATOM 1287 C CA . ILE A 1 174 ? 12.900 -8.931 2.323 1.00 90.62 174 ILE A CA 1
ATOM 1288 C C . ILE A 1 174 ? 12.394 -10.110 3.135 1.00 90.62 174 ILE A C 1
ATOM 1290 O O . ILE A 1 174 ? 13.164 -10.737 3.869 1.00 90.62 174 ILE A O 1
ATOM 1294 N N . PHE A 1 175 ? 11.090 -10.361 3.032 1.00 88.44 175 PHE A N 1
ATOM 1295 C CA . PHE A 1 175 ? 10.381 -11.145 4.023 1.00 88.44 175 PHE A CA 1
ATOM 1296 C C . PHE A 1 175 ? 11.043 -12.499 4.246 1.00 88.44 175 PHE A C 1
ATOM 1298 O O . PHE A 1 175 ? 11.124 -13.344 3.352 1.00 88.44 175 PHE A O 1
ATOM 1305 N N . GLY A 1 176 ? 11.510 -12.703 5.474 1.00 86.38 176 GLY A N 1
ATOM 1306 C CA . GLY A 1 176 ? 12.177 -13.936 5.819 1.00 86.38 176 GLY A CA 1
ATOM 1307 C C . GLY A 1 176 ? 13.634 -14.042 5.367 1.00 86.38 176 GLY A C 1
ATOM 1308 O O . GLY A 1 176 ? 14.124 -15.139 5.092 1.00 86.38 176 GLY A O 1
ATOM 1309 N N . THR A 1 177 ? 14.335 -12.929 5.308 1.00 90.06 177 THR A N 1
ATOM 1310 C CA . THR A 1 177 ? 15.788 -12.867 5.164 1.00 90.06 177 THR A CA 1
ATOM 1311 C C . THR A 1 177 ? 16.304 -11.781 6.101 1.00 90.06 177 THR A C 1
ATOM 1313 O O . THR A 1 177 ? 15.502 -11.055 6.669 1.00 90.06 177 THR A O 1
ATOM 1316 N N . ASP A 1 178 ? 17.616 -11.656 6.235 1.00 91.19 178 ASP A N 1
ATOM 1317 C CA . ASP A 1 178 ? 18.306 -10.543 6.902 1.00 91.19 178 ASP A CA 1
ATOM 1318 C C . ASP A 1 178 ? 18.683 -9.414 5.920 1.00 91.19 178 ASP A C 1
ATOM 1320 O O . ASP A 1 178 ? 19.395 -8.464 6.251 1.00 91.19 178 ASP A O 1
ATOM 1324 N N . ARG A 1 179 ? 18.232 -9.514 4.662 1.00 92.81 179 ARG A N 1
ATOM 1325 C CA . ARG A 1 179 ? 18.548 -8.547 3.612 1.00 92.81 179 ARG A CA 1
ATOM 1326 C C . ARG A 1 179 ? 17.537 -7.410 3.634 1.00 92.81 179 ARG A C 1
ATOM 1328 O O . ARG A 1 179 ? 16.348 -7.628 3.406 1.00 92.81 179 ARG A O 1
ATOM 1335 N N . GLN A 1 180 ? 18.026 -6.186 3.811 1.00 94.50 180 GLN A N 1
ATOM 1336 C CA . GLN A 1 180 ? 17.199 -4.981 3.792 1.00 94.50 180 GLN A CA 1
ATOM 1337 C C . GLN A 1 180 ? 16.435 -4.825 2.464 1.00 94.50 180 GLN A C 1
ATOM 1339 O O . GLN A 1 180 ? 17.010 -4.945 1.374 1.00 94.50 180 GLN A O 1
ATOM 1344 N N . SER A 1 181 ? 15.142 -4.511 2.561 1.00 95.44 181 SER A N 1
ATOM 1345 C CA . SER A 1 181 ? 14.291 -4.244 1.399 1.00 95.44 181 SER A CA 1
ATOM 1346 C C . SER A 1 181 ? 14.709 -2.960 0.662 1.00 95.44 181 SER A C 1
ATOM 1348 O O . SER A 1 181 ? 15.332 -2.067 1.240 1.00 95.44 181 SER A O 1
ATOM 1350 N N . ASP A 1 182 ? 14.384 -2.852 -0.631 1.00 97.50 182 ASP A N 1
ATOM 1351 C CA . ASP A 1 182 ? 14.475 -1.575 -1.361 1.00 97.50 182 ASP A CA 1
ATOM 1352 C C . ASP A 1 182 ? 13.463 -0.553 -0.823 1.00 97.50 182 ASP A C 1
ATOM 1354 O O . ASP A 1 182 ? 13.779 0.634 -0.758 1.00 97.50 182 ASP A O 1
ATOM 1358 N N . HIS A 1 183 ? 12.292 -1.009 -0.357 1.00 98.06 183 HIS A N 1
ATOM 1359 C CA . HIS A 1 183 ? 11.281 -0.150 0.269 1.00 98.06 183 HIS A CA 1
ATOM 1360 C C . HIS A 1 183 ? 11.849 0.587 1.479 1.00 98.06 183 HIS A C 1
ATOM 1362 O O . HIS A 1 183 ? 11.761 1.802 1.570 1.00 98.06 183 HIS A O 1
ATOM 1368 N N . SER A 1 184 ? 12.548 -0.122 2.366 1.00 96.81 184 SER A N 1
ATOM 1369 C CA . SER A 1 184 ? 13.164 0.461 3.567 1.00 96.81 184 SER A CA 1
ATOM 1370 C C . SER A 1 184 ? 14.298 1.441 3.281 1.00 96.81 184 SER A C 1
ATOM 1372 O O . SER A 1 184 ? 14.757 2.128 4.188 1.00 96.81 184 SER A O 1
ATOM 1374 N N . ARG A 1 185 ? 14.761 1.492 2.030 1.00 97.31 185 ARG A N 1
ATOM 1375 C CA . ARG A 1 185 ? 15.761 2.443 1.542 1.00 97.31 185 ARG A CA 1
ATOM 1376 C C . ARG A 1 185 ? 15.141 3.588 0.735 1.00 97.31 185 ARG A C 1
ATOM 1378 O O . ARG A 1 185 ? 15.891 4.410 0.223 1.00 97.31 185 ARG A O 1
ATOM 1385 N N . GLY A 1 186 ? 13.814 3.635 0.587 1.00 98.44 186 GLY A N 1
ATOM 1386 C CA . GLY A 1 186 ? 13.142 4.652 -0.224 1.00 98.44 186 GLY A CA 1
ATOM 1387 C C . GLY A 1 186 ? 13.285 4.448 -1.730 1.00 98.44 186 GLY A C 1
ATOM 1388 O O . GLY A 1 186 ? 13.137 5.405 -2.490 1.00 98.44 186 GLY A O 1
ATOM 1389 N N . LEU A 1 187 ? 13.623 3.229 -2.166 1.00 98.69 187 LEU A N 1
ATOM 1390 C CA . LEU A 1 187 ? 13.991 2.915 -3.551 1.00 98.69 187 LEU A CA 1
ATOM 1391 C C . LEU A 1 187 ? 12.949 2.078 -4.294 1.00 98.69 187 LEU A C 1
ATOM 1393 O O . LEU A 1 187 ? 13.187 1.740 -5.452 1.00 98.69 187 LEU A O 1
ATOM 1397 N N . ALA A 1 188 ? 11.827 1.724 -3.664 1.00 98.56 188 ALA A N 1
ATOM 1398 C CA . ALA A 1 188 ? 10.793 0.924 -4.306 1.00 98.56 188 ALA A CA 1
ATOM 1399 C C . ALA A 1 188 ? 9.367 1.403 -4.031 1.00 98.56 188 ALA A C 1
ATOM 1401 O O . ALA A 1 188 ? 9.091 2.052 -3.023 1.00 98.56 188 ALA A O 1
ATOM 1402 N N . LEU A 1 189 ? 8.466 1.029 -4.938 1.00 98.50 189 LEU A N 1
ATOM 1403 C CA . LEU A 1 189 ? 7.022 1.116 -4.769 1.00 98.50 189 LEU A CA 1
ATOM 1404 C C . LEU A 1 189 ? 6.347 -0.186 -5.195 1.00 98.50 189 LEU A C 1
ATOM 1406 O O . LEU A 1 189 ? 6.812 -0.844 -6.127 1.00 98.50 189 LEU A O 1
ATOM 1410 N N . ASP A 1 190 ? 5.213 -0.482 -4.563 1.00 98.81 190 ASP A N 1
ATOM 1411 C CA . ASP A 1 190 ? 4.321 -1.554 -5.001 1.00 98.81 190 ASP A CA 1
ATOM 1412 C C . ASP A 1 190 ? 3.024 -0.971 -5.573 1.00 98.81 190 ASP A C 1
ATOM 1414 O O . ASP A 1 190 ? 2.414 -0.071 -4.985 1.00 98.81 190 ASP A O 1
ATOM 1418 N N . VAL A 1 191 ? 2.586 -1.494 -6.719 1.00 98.81 191 VAL A N 1
ATOM 1419 C CA . VAL A 1 191 ? 1.403 -1.036 -7.465 1.00 98.81 191 VAL A CA 1
ATOM 1420 C C . VAL A 1 191 ? 0.413 -2.187 -7.629 1.00 98.81 191 VAL A C 1
ATOM 1422 O O . VAL A 1 191 ? 0.758 -3.216 -8.205 1.00 98.81 191 VAL A O 1
ATOM 1425 N N . TYR A 1 192 ? -0.833 -2.016 -7.173 1.00 98.62 192 TYR A N 1
ATOM 1426 C CA . TYR A 1 192 ? -1.876 -3.056 -7.283 1.00 98.62 192 TYR A CA 1
ATOM 1427 C C . TYR A 1 192 ? -2.804 -2.885 -8.489 1.00 98.62 192 TYR A C 1
ATOM 1429 O O . TYR A 1 192 ? -3.536 -3.810 -8.847 1.00 98.62 192 TYR A O 1
ATOM 1437 N N . ARG A 1 193 ? -2.826 -1.694 -9.096 1.00 98.56 193 ARG A N 1
ATOM 1438 C CA . ARG A 1 193 ? -3.789 -1.326 -10.142 1.00 98.56 193 ARG A CA 1
ATOM 1439 C C . ARG A 1 193 ? -3.158 -0.405 -11.173 1.00 98.56 193 ARG A C 1
ATOM 1441 O O . ARG A 1 193 ? -2.502 0.559 -10.789 1.00 98.56 193 ARG A O 1
ATOM 1448 N N . LEU A 1 194 ? -3.457 -0.652 -12.445 1.00 98.50 194 LEU A N 1
ATOM 1449 C CA . LEU A 1 194 ? -3.209 0.251 -13.572 1.00 98.50 194 LEU A CA 1
ATOM 1450 C C . LEU A 1 194 ? -4.539 0.538 -14.276 1.00 98.50 194 LEU A C 1
ATOM 1452 O O . LEU A 1 194 ? -5.320 -0.372 -14.549 1.00 98.50 194 LEU A O 1
ATOM 1456 N N . SER A 1 195 ? -4.816 1.810 -14.542 1.00 97.56 195 SER A N 1
ATOM 1457 C CA . SER A 1 195 ? -6.131 2.314 -14.945 1.00 97.56 195 SER A CA 1
ATOM 1458 C C . SER A 1 195 ? -7.241 1.737 -14.057 1.00 97.56 195 SER A C 1
ATOM 1460 O O . SER A 1 195 ? -7.202 1.893 -12.841 1.00 97.56 195 SER A O 1
ATOM 1462 N N . ASP A 1 196 ? -8.236 1.063 -14.615 1.00 95.81 196 ASP A N 1
ATOM 1463 C CA . ASP A 1 196 ? -9.348 0.443 -13.898 1.00 95.81 196 ASP A CA 1
ATOM 1464 C C . ASP A 1 196 ? -9.121 -1.049 -13.588 1.00 95.81 196 ASP A C 1
ATOM 1466 O O . ASP A 1 196 ? -10.022 -1.700 -13.064 1.00 95.81 196 ASP A O 1
ATOM 1470 N N . ARG A 1 197 ? -7.929 -1.599 -13.870 1.00 97.44 197 ARG A N 1
ATOM 1471 C CA . ARG A 1 197 ? -7.643 -3.038 -13.760 1.00 97.44 197 ARG A CA 1
ATOM 1472 C C . ARG A 1 197 ? -6.673 -3.364 -12.638 1.00 97.44 197 ARG A C 1
ATOM 1474 O O . ARG A 1 197 ? -5.589 -2.786 -12.538 1.00 97.44 197 ARG A O 1
ATOM 1481 N N . LEU A 1 198 ? -7.045 -4.339 -11.815 1.00 98.38 198 LEU A N 1
ATOM 1482 C CA . LEU A 1 198 ? -6.149 -4.901 -10.813 1.00 98.38 198 LEU A CA 1
ATOM 1483 C C . LEU A 1 198 ? -5.076 -5.758 -11.494 1.00 98.38 198 LEU A C 1
ATOM 1485 O O . LEU A 1 198 ? -5.371 -6.516 -12.419 1.00 98.38 198 LEU A O 1
ATOM 1489 N N . VAL A 1 199 ? -3.841 -5.707 -10.995 1.00 98.44 199 VAL A N 1
ATOM 1490 C CA . VAL A 1 199 ? -2.729 -6.519 -11.523 1.00 98.44 199 VAL A CA 1
ATOM 1491 C C . VAL A 1 199 ? -3.060 -8.013 -11.455 1.00 98.44 199 VAL A C 1
ATOM 1493 O O . VAL A 1 199 ? -2.792 -8.747 -12.402 1.00 98.44 199 VAL A O 1
ATOM 1496 N N . ILE A 1 200 ? -3.720 -8.457 -10.379 1.00 97.69 200 ILE A N 1
ATOM 1497 C CA . ILE A 1 200 ? -4.208 -9.836 -10.203 1.00 97.69 200 ILE A CA 1
ATOM 1498 C C . ILE A 1 200 ? -5.158 -10.290 -11.328 1.00 97.69 200 ILE A C 1
ATOM 1500 O O . ILE A 1 200 ? -5.182 -11.484 -11.640 1.00 97.69 200 ILE A O 1
ATOM 1504 N N . GLU A 1 201 ? -5.886 -9.374 -11.966 1.00 97.38 201 GLU A N 1
ATOM 1505 C CA . GLU A 1 201 ? -6.879 -9.652 -13.015 1.00 97.38 201 GLU A CA 1
ATOM 1506 C C . GLU A 1 201 ? -6.335 -9.444 -14.440 1.00 97.38 201 GLU A C 1
ATOM 1508 O O . GLU A 1 201 ? -6.875 -10.009 -15.389 1.00 97.38 201 GLU A O 1
ATOM 1513 N N . ASP A 1 202 ? -5.253 -8.681 -14.610 1.00 97.62 202 ASP A N 1
ATOM 1514 C CA . ASP A 1 202 ? -4.776 -8.199 -15.915 1.00 97.62 202 ASP A CA 1
ATOM 1515 C C . ASP A 1 202 ? -3.474 -8.874 -16.384 1.00 97.62 202 ASP A C 1
ATOM 1517 O O . ASP A 1 202 ? -2.560 -8.244 -16.917 1.00 97.62 202 ASP A O 1
ATOM 1521 N N . ARG A 1 203 ? -3.373 -10.194 -16.185 1.00 96.94 203 ARG A N 1
ATOM 1522 C CA . ARG A 1 203 ? -2.134 -10.975 -16.407 1.00 96.94 203 ARG A CA 1
ATOM 1523 C C . ARG A 1 203 ? -1.977 -11.582 -17.802 1.00 96.94 203 ARG A C 1
ATOM 1525 O O . ARG A 1 203 ? -1.031 -12.331 -18.056 1.00 96.94 203 ARG A O 1
ATOM 1532 N N . ALA A 1 204 ? -2.891 -11.282 -18.719 1.00 96.56 204 ALA A N 1
ATOM 1533 C CA . ALA A 1 204 ? -2.788 -11.754 -20.095 1.00 96.56 204 ALA A CA 1
ATOM 1534 C C . ALA A 1 204 ? -1.573 -11.131 -20.804 1.00 96.56 204 ALA A C 1
ATOM 1536 O O . ALA A 1 204 ? -1.242 -9.966 -20.600 1.00 96.56 204 ALA A O 1
ATOM 1537 N N . SER A 1 205 ? -0.915 -11.891 -21.683 1.00 94.62 205 SER A N 1
ATOM 1538 C CA . SER A 1 205 ? 0.123 -11.307 -22.536 1.00 94.62 205 SER A CA 1
ATOM 1539 C C . SER A 1 205 ? -0.493 -10.242 -23.447 1.00 94.62 205 SER A C 1
ATOM 1541 O O . SER A 1 205 ? -1.512 -10.483 -24.089 1.00 94.62 205 SER A O 1
ATOM 1543 N N . GLY A 1 206 ? 0.129 -9.066 -23.484 1.00 95.38 206 GLY A N 1
ATOM 1544 C CA . GLY A 1 206 ? -0.358 -7.907 -24.240 1.00 95.38 206 GLY A CA 1
ATOM 1545 C C . GLY A 1 206 ? -1.434 -7.092 -23.519 1.00 95.38 206 GLY A C 1
ATOM 1546 O O . GLY A 1 206 ? -1.994 -6.187 -24.123 1.00 95.38 206 GLY A O 1
ATOM 1547 N N . SER A 1 207 ? -1.724 -7.391 -22.249 1.00 98.06 207 SER A N 1
ATOM 1548 C CA . SER A 1 207 ? -2.530 -6.506 -21.410 1.00 98.06 207 SER A CA 1
ATOM 1549 C C . SER A 1 207 ? -1.834 -5.168 -21.139 1.00 98.06 207 SER A C 1
ATOM 1551 O O . SER A 1 207 ? -0.620 -5.038 -21.332 1.00 98.06 207 SER A O 1
ATOM 1553 N N . LEU A 1 208 ? -2.588 -4.191 -20.619 1.00 98.06 208 LEU A N 1
ATOM 1554 C CA . LEU A 1 208 ? -2.038 -2.899 -20.198 1.00 98.06 208 LEU A CA 1
ATOM 1555 C C . LEU A 1 208 ? -0.953 -3.092 -19.132 1.00 98.06 208 LEU A C 1
ATOM 1557 O O . LEU A 1 208 ? 0.112 -2.482 -19.210 1.00 98.06 208 LEU A O 1
ATOM 1561 N N . THR A 1 209 ? -1.196 -3.976 -18.162 1.00 98.38 209 THR A N 1
ATOM 1562 C CA . THR A 1 209 ? -0.226 -4.277 -17.104 1.00 98.38 209 THR A CA 1
ATOM 1563 C C . THR A 1 209 ? 1.038 -4.922 -17.676 1.00 98.38 209 THR A C 1
ATOM 1565 O O . THR A 1 209 ? 2.147 -4.532 -17.313 1.00 98.38 209 THR A O 1
ATOM 1568 N N . HIS A 1 210 ? 0.906 -5.854 -18.626 1.00 98.25 210 HIS A N 1
ATOM 1569 C CA . HIS A 1 210 ? 2.060 -6.451 -19.303 1.00 98.25 210 HIS A CA 1
ATOM 1570 C C . HIS A 1 210 ? 2.855 -5.407 -20.104 1.00 98.25 210 HIS A C 1
ATOM 1572 O O . HIS A 1 210 ? 4.087 -5.416 -20.108 1.00 98.25 210 HIS A O 1
ATOM 1578 N N . GLU A 1 211 ? 2.170 -4.485 -20.779 1.00 98.44 211 GLU A N 1
ATOM 1579 C CA . GLU A 1 211 ? 2.796 -3.377 -21.502 1.00 98.44 211 GLU A CA 1
ATOM 1580 C C . GLU A 1 211 ? 3.525 -2.405 -20.580 1.00 98.44 211 GLU A C 1
ATOM 158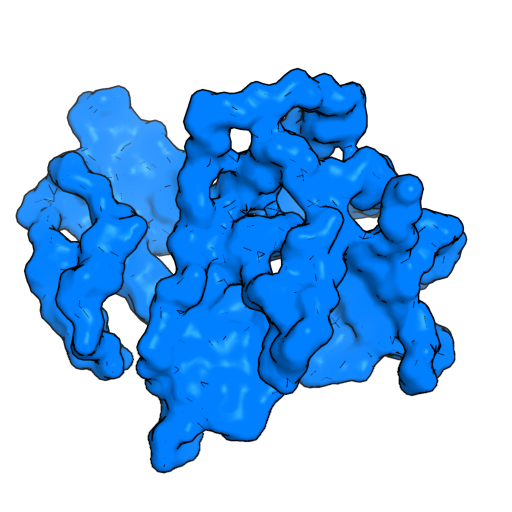2 O O . GLU A 1 211 ? 4.664 -2.045 -20.883 1.00 98.44 211 GLU A O 1
ATOM 1587 N N . ALA A 1 212 ? 2.936 -2.066 -19.433 1.00 98.38 212 ALA A N 1
ATOM 1588 C CA . ALA A 1 212 ? 3.584 -1.256 -18.409 1.00 98.38 212 ALA A CA 1
ATOM 1589 C C . ALA A 1 212 ? 4.870 -1.922 -17.899 1.00 98.38 212 ALA A C 1
ATOM 1591 O O . ALA A 1 212 ? 5.897 -1.259 -17.784 1.00 98.38 212 ALA A O 1
ATOM 1592 N N . VAL A 1 213 ? 4.861 -3.240 -17.664 1.00 98.31 213 VAL A N 1
ATOM 1593 C CA . VAL A 1 213 ? 6.061 -3.990 -17.250 1.00 98.31 213 VAL A CA 1
ATOM 1594 C C . VAL A 1 213 ? 7.146 -3.957 -18.332 1.00 98.31 213 VAL A C 1
ATOM 1596 O O . VAL A 1 213 ? 8.314 -3.721 -18.018 1.00 98.31 213 VAL A O 1
ATOM 1599 N N . ARG A 1 214 ? 6.787 -4.122 -19.614 1.00 98.31 214 ARG A N 1
ATOM 1600 C CA . ARG A 1 214 ? 7.745 -3.986 -20.731 1.00 98.31 214 ARG A CA 1
ATOM 1601 C C . ARG A 1 214 ? 8.314 -2.570 -20.831 1.00 98.31 214 ARG A C 1
ATOM 1603 O O . ARG A 1 214 ? 9.514 -2.413 -21.046 1.00 98.31 214 ARG A O 1
ATOM 1610 N N . TRP A 1 215 ? 7.473 -1.556 -20.649 1.00 98.31 215 TRP A N 1
ATOM 1611 C CA . TRP A 1 215 ? 7.886 -0.154 -20.651 1.00 98.31 215 TRP A CA 1
ATOM 1612 C C . TRP A 1 215 ? 8.802 0.179 -19.466 1.00 98.31 215 TRP A C 1
ATOM 1614 O O . TRP A 1 215 ? 9.836 0.816 -19.667 1.00 98.31 215 TRP A O 1
ATOM 1624 N N . LEU A 1 216 ? 8.480 -0.293 -18.256 1.00 98.12 216 LEU A N 1
ATOM 1625 C CA . LEU A 1 216 ? 9.333 -0.171 -17.068 1.00 98.12 216 LEU A CA 1
ATOM 1626 C C . LEU A 1 216 ? 10.688 -0.834 -17.321 1.00 98.12 216 LEU A C 1
ATOM 1628 O O . LEU A 1 216 ? 11.731 -0.248 -17.046 1.00 98.12 216 LEU A O 1
ATOM 1632 N N . TYR A 1 217 ? 10.693 -2.026 -17.918 1.00 97.56 217 TYR A N 1
ATOM 1633 C CA . TYR A 1 217 ? 11.928 -2.735 -18.233 1.00 97.56 217 TYR A CA 1
ATOM 1634 C C . TYR A 1 217 ? 12.828 -1.954 -19.201 1.00 97.56 217 TYR A C 1
ATOM 1636 O O . TYR A 1 217 ? 14.049 -2.015 -19.079 1.00 97.56 217 TYR A O 1
ATOM 1644 N N . SER A 1 218 ? 12.279 -1.171 -20.132 1.00 97.06 218 SER A N 1
ATOM 1645 C CA . SER A 1 218 ? 13.108 -0.339 -21.016 1.00 97.06 218 SER A CA 1
ATOM 1646 C C . SER A 1 218 ? 13.667 0.923 -20.349 1.00 97.06 218 SER A C 1
ATOM 1648 O O . SER A 1 218 ? 14.493 1.601 -20.957 1.00 97.06 218 SER A O 1
ATOM 1650 N N . GLN A 1 219 ? 13.237 1.270 -19.130 1.00 96.75 219 GLN A N 1
ATOM 1651 C CA . GLN A 1 219 ? 13.719 2.472 -18.449 1.00 96.75 219 GLN A CA 1
ATOM 1652 C C . GLN A 1 219 ? 15.137 2.264 -17.875 1.00 96.75 219 GLN A C 1
ATOM 1654 O O . GLN A 1 219 ? 15.424 1.210 -17.292 1.00 96.75 219 GLN A O 1
ATOM 1659 N N . PRO A 1 220 ? 16.026 3.271 -17.983 1.00 95.31 220 PRO A N 1
ATOM 1660 C CA . PRO A 1 220 ? 17.402 3.172 -17.487 1.00 95.31 220 PRO A CA 1
ATOM 1661 C C . PRO A 1 220 ? 17.491 3.173 -15.955 1.00 95.31 220 PRO A C 1
ATOM 1663 O O . PRO A 1 220 ? 18.396 2.566 -15.394 1.00 95.31 220 PRO A O 1
ATOM 1666 N N . ASP A 1 221 ? 16.533 3.811 -15.283 1.00 97.19 221 ASP A N 1
ATOM 1667 C CA . ASP A 1 221 ? 16.545 4.012 -13.829 1.00 97.19 221 ASP A CA 1
ATOM 1668 C C . ASP A 1 221 ? 16.102 2.779 -13.032 1.00 97.19 221 ASP A C 1
ATOM 1670 O O . ASP A 1 221 ? 16.254 2.738 -11.811 1.00 97.19 221 ASP A O 1
ATOM 1674 N N . ILE A 1 222 ? 15.522 1.781 -13.702 1.00 97.62 222 ILE A N 1
ATOM 1675 C CA . ILE A 1 222 ? 14.918 0.622 -13.050 1.00 97.62 222 ILE A CA 1
ATOM 1676 C C . ILE A 1 222 ? 15.996 -0.400 -12.703 1.00 97.62 222 ILE A C 1
ATOM 1678 O O . ILE A 1 222 ? 16.713 -0.891 -13.579 1.00 97.62 222 ILE A O 1
ATOM 1682 N N . ALA A 1 223 ? 16.070 -0.748 -11.420 1.00 97.00 223 ALA A N 1
ATOM 1683 C CA . ALA A 1 223 ? 16.974 -1.754 -10.879 1.00 97.00 223 ALA A CA 1
ATOM 1684 C C . ALA A 1 223 ? 16.340 -3.146 -10.839 1.00 97.00 223 ALA A C 1
ATOM 1686 O O . ALA A 1 223 ? 17.030 -4.122 -11.131 1.00 97.00 223 ALA A O 1
ATOM 1687 N N . ARG A 1 224 ? 15.054 -3.247 -10.470 1.00 96.75 224 ARG A N 1
ATOM 1688 C CA . ARG A 1 224 ? 14.296 -4.508 -10.382 1.00 96.75 224 ARG A CA 1
ATOM 1689 C C . ARG A 1 224 ? 12.810 -4.298 -10.653 1.00 96.75 224 ARG A C 1
ATOM 1691 O O . ARG A 1 224 ? 12.255 -3.262 -10.302 1.00 96.75 224 ARG A O 1
ATOM 1698 N N . ILE A 1 225 ? 12.185 -5.316 -11.240 1.00 98.06 225 ILE A N 1
ATOM 1699 C CA . ILE A 1 225 ? 10.740 -5.412 -11.438 1.00 98.06 225 ILE A CA 1
ATOM 1700 C C . ILE A 1 225 ? 10.285 -6.798 -10.986 1.00 98.06 225 ILE A C 1
ATOM 1702 O O . ILE A 1 225 ? 10.582 -7.791 -11.653 1.00 98.06 225 ILE A O 1
ATOM 1706 N N . GLY A 1 226 ? 9.561 -6.864 -9.875 1.00 97.31 226 GLY A N 1
ATOM 1707 C CA . GLY A 1 226 ? 8.793 -8.048 -9.504 1.00 97.31 226 GLY A CA 1
ATOM 1708 C C . GLY A 1 226 ? 7.407 -7.945 -10.127 1.00 97.31 226 GLY A C 1
ATOM 1709 O O . GLY A 1 226 ? 6.708 -6.958 -9.912 1.00 97.31 226 GLY A O 1
ATOM 1710 N N . SER A 1 227 ? 7.007 -8.914 -10.945 1.00 97.31 227 SER A N 1
ATOM 1711 C CA . SER A 1 227 ? 5.694 -8.895 -11.603 1.00 97.31 227 SER A CA 1
ATOM 1712 C C . SER A 1 227 ? 5.192 -10.310 -11.916 1.00 97.31 227 SER A C 1
ATOM 1714 O O . SER A 1 227 ? 5.921 -11.281 -11.697 1.00 97.31 227 SER A O 1
ATOM 1716 N N . PRO A 1 228 ? 3.995 -10.468 -12.509 1.00 96.81 228 PRO A N 1
ATOM 1717 C CA . PRO A 1 228 ? 3.529 -11.762 -13.009 1.00 96.81 228 PRO A CA 1
ATOM 1718 C C . PRO A 1 228 ? 4.381 -12.351 -14.148 1.00 96.81 228 PRO A C 1
ATOM 1720 O O . PRO A 1 228 ? 4.168 -13.497 -14.543 1.00 96.81 228 PRO A O 1
ATOM 1723 N N . TRP A 1 229 ? 5.342 -11.589 -14.682 1.00 96.19 229 TRP A N 1
ATOM 1724 C CA . TRP A 1 229 ? 6.214 -12.001 -15.777 1.00 96.19 229 TRP A CA 1
ATOM 1725 C C . TRP A 1 229 ? 7.693 -11.843 -15.414 1.00 96.19 229 TRP A C 1
ATOM 1727 O O . TRP A 1 229 ? 8.094 -10.884 -14.757 1.00 96.19 229 TRP A O 1
ATOM 1737 N N . ALA A 1 230 ? 8.512 -12.773 -15.905 1.00 94.50 230 ALA A N 1
ATOM 1738 C CA . ALA A 1 230 ? 9.968 -12.668 -15.905 1.00 94.50 230 ALA A CA 1
ATOM 1739 C C . ALA A 1 230 ? 10.446 -12.421 -17.342 1.00 94.50 230 ALA A C 1
ATOM 1741 O O . ALA A 1 230 ? 10.617 -13.369 -18.111 1.00 94.50 230 ALA A O 1
ATOM 1742 N N . LEU A 1 231 ? 10.598 -11.150 -17.729 1.00 94.94 231 LEU A N 1
ATOM 1743 C CA . LEU A 1 231 ? 10.908 -10.769 -19.114 1.00 94.94 231 LEU A CA 1
ATOM 1744 C C . LEU A 1 231 ? 12.306 -11.210 -19.570 1.00 94.94 231 LEU A C 1
ATOM 1746 O O . LEU A 1 231 ? 12.503 -11.458 -20.758 1.00 94.94 231 LEU A O 1
ATOM 1750 N N . ASP A 1 232 ? 13.260 -11.323 -18.647 1.00 91.62 232 ASP A N 1
ATOM 1751 C CA . ASP A 1 232 ? 14.646 -11.725 -18.911 1.00 91.62 232 ASP A CA 1
ATOM 1752 C C . ASP A 1 232 ? 15.054 -13.014 -18.181 1.00 91.62 232 ASP A C 1
ATOM 1754 O O . ASP A 1 232 ? 16.237 -13.319 -18.036 1.00 91.62 232 ASP A O 1
ATOM 1758 N N . GLY A 1 233 ? 14.062 -13.821 -17.794 1.00 84.81 233 GLY A N 1
ATOM 1759 C CA . GLY A 1 233 ? 14.268 -15.132 -17.187 1.00 84.81 233 GLY A CA 1
ATOM 1760 C C . GLY A 1 233 ? 14.677 -15.086 -15.711 1.00 84.81 233 GLY A C 1
ATOM 1761 O O . GLY A 1 233 ? 14.615 -14.064 -15.032 1.00 84.81 233 GLY A O 1
ATOM 1762 N N . PHE A 1 234 ? 15.045 -16.250 -15.170 1.00 77.56 234 PHE A N 1
ATOM 1763 C CA . PHE A 1 234 ? 15.323 -16.398 -13.741 1.00 77.56 234 PHE A CA 1
ATOM 1764 C C . PHE A 1 234 ? 16.609 -15.667 -13.330 1.00 77.56 234 PHE A C 1
ATOM 1766 O O . PHE A 1 234 ? 17.666 -15.884 -13.917 1.00 77.56 234 PHE A O 1
ATOM 1773 N N . GLY A 1 235 ? 16.524 -14.837 -12.287 1.00 73.56 235 GLY A N 1
ATOM 1774 C CA . GLY A 1 235 ? 17.654 -14.049 -11.779 1.00 73.56 235 GLY A CA 1
ATOM 1775 C C . GLY A 1 235 ? 17.940 -12.761 -12.559 1.00 73.56 235 GLY A C 1
ATOM 1776 O O . GLY A 1 235 ? 18.909 -12.074 -12.239 1.00 73.56 235 GLY A O 1
ATOM 1777 N N . GLY A 1 236 ? 17.111 -12.437 -13.555 1.00 88.06 236 GLY A N 1
ATOM 1778 C CA . GLY A 1 236 ? 17.168 -11.179 -14.287 1.00 88.06 236 GLY A CA 1
ATOM 1779 C C . GLY A 1 236 ? 16.622 -9.988 -13.495 1.00 88.06 236 GLY A C 1
ATOM 1780 O O . GLY A 1 236 ? 16.241 -10.091 -12.324 1.00 88.06 236 GLY A O 1
ATOM 1781 N N . ARG A 1 237 ? 16.584 -8.826 -14.152 1.00 93.25 237 ARG A N 1
ATOM 1782 C CA . ARG A 1 237 ? 16.020 -7.600 -13.573 1.00 93.25 237 ARG A CA 1
ATOM 1783 C C . ARG A 1 237 ? 14.494 -7.670 -13.494 1.00 93.25 237 ARG A C 1
ATOM 1785 O O . ARG A 1 237 ? 13.914 -7.021 -12.626 1.00 93.25 237 ARG A O 1
ATOM 1792 N N . SER A 1 238 ? 13.850 -8.438 -14.371 1.00 96.25 238 SER A N 1
ATOM 1793 C CA . SER A 1 238 ? 12.421 -8.735 -14.320 1.00 96.25 238 SER A CA 1
ATOM 1794 C C . SER A 1 238 ? 12.215 -10.164 -13.831 1.00 96.25 238 SER A C 1
ATOM 1796 O O . SER A 1 238 ? 12.635 -11.122 -14.474 1.00 96.25 238 SER A O 1
ATOM 1798 N N . PHE A 1 239 ? 11.543 -10.321 -12.695 1.00 95.12 239 PHE A N 1
ATOM 1799 C CA . PHE A 1 239 ? 11.339 -11.622 -12.071 1.00 95.12 239 PHE A CA 1
ATOM 1800 C C . PHE A 1 239 ? 9.880 -11.836 -11.668 1.00 95.12 239 PHE A C 1
ATOM 1802 O O . PHE A 1 239 ? 9.096 -10.895 -11.543 1.00 95.12 239 PHE A O 1
ATOM 1809 N N . THR A 1 240 ? 9.530 -13.105 -11.463 1.00 94.75 240 THR A N 1
ATOM 1810 C CA . THR A 1 240 ? 8.207 -13.526 -11.006 1.00 94.75 240 THR A CA 1
ATOM 1811 C C . THR A 1 240 ? 8.332 -14.645 -9.981 1.00 94.75 240 THR A C 1
ATOM 1813 O O . THR A 1 240 ? 9.210 -15.503 -10.084 1.00 94.75 240 THR A O 1
ATOM 1816 N N . ASP A 1 241 ? 7.456 -14.631 -8.985 1.00 92.75 241 ASP A N 1
ATOM 1817 C CA . ASP A 1 241 ? 7.319 -15.659 -7.957 1.00 92.75 241 ASP A CA 1
ATOM 1818 C C . ASP A 1 241 ? 5.874 -15.656 -7.425 1.00 92.75 241 ASP A C 1
ATOM 1820 O O . ASP A 1 241 ? 4.995 -15.022 -8.007 1.00 92.75 241 ASP A O 1
ATOM 1824 N N . ALA A 1 242 ? 5.608 -16.376 -6.333 1.00 92.69 242 ALA A N 1
ATOM 1825 C CA . ALA A 1 242 ? 4.275 -16.445 -5.738 1.00 92.69 242 ALA A CA 1
ATOM 1826 C C . ALA A 1 242 ? 3.782 -15.115 -5.130 1.00 92.69 242 ALA A C 1
ATOM 1828 O O . ALA A 1 242 ? 2.573 -14.960 -4.969 1.00 92.69 242 ALA A O 1
ATOM 1829 N N . LEU A 1 243 ? 4.680 -14.185 -4.781 1.00 93.06 243 LEU A N 1
ATOM 1830 C CA . LEU A 1 243 ? 4.328 -12.887 -4.198 1.00 93.06 243 LEU A CA 1
ATOM 1831 C C . LEU A 1 243 ? 3.908 -11.900 -5.276 1.00 93.06 243 LEU A C 1
ATOM 1833 O O . LEU A 1 243 ? 2.888 -11.242 -5.142 1.00 93.06 243 LEU A O 1
ATOM 1837 N N . HIS A 1 244 ? 4.638 -11.851 -6.386 1.00 95.62 244 HIS A N 1
ATOM 1838 C CA . HIS A 1 244 ? 4.437 -10.833 -7.421 1.00 95.62 244 HIS A CA 1
ATOM 1839 C C . HIS A 1 244 ? 3.337 -11.198 -8.426 1.00 95.62 244 HIS A C 1
ATOM 1841 O O . HIS A 1 244 ? 3.391 -10.839 -9.599 1.00 95.62 244 HIS A O 1
ATOM 1847 N N . GLN A 1 245 ? 2.338 -11.960 -7.984 1.00 96.44 245 GLN A N 1
ATOM 1848 C CA . GLN A 1 245 ? 1.206 -12.374 -8.811 1.00 96.44 245 GLN A CA 1
ATOM 1849 C C . GLN A 1 245 ? 0.044 -11.380 -8.779 1.00 96.44 245 GLN A C 1
ATOM 1851 O O . GLN A 1 245 ? -0.843 -11.455 -9.627 1.00 96.44 245 GLN A O 1
ATOM 1856 N N . ASP A 1 246 ? 0.020 -10.483 -7.799 1.00 97.06 246 ASP A N 1
ATOM 1857 C CA . ASP A 1 246 ? -1.104 -9.594 -7.511 1.00 97.06 246 ASP A CA 1
ATOM 1858 C C . ASP A 1 246 ? -0.709 -8.108 -7.471 1.00 97.06 246 ASP A C 1
ATOM 1860 O O . ASP A 1 246 ? -1.573 -7.256 -7.278 1.00 97.06 246 ASP A O 1
ATOM 1864 N N . HIS A 1 247 ? 0.565 -7.783 -7.686 1.00 98.44 247 HIS A N 1
ATOM 1865 C CA . HIS A 1 247 ? 1.091 -6.421 -7.721 1.00 98.44 247 HIS A CA 1
ATOM 1866 C C . HIS A 1 247 ? 2.349 -6.339 -8.595 1.00 98.44 247 HIS A C 1
ATOM 1868 O O . HIS A 1 247 ? 2.940 -7.356 -8.968 1.00 98.44 247 HIS A O 1
ATOM 1874 N N . LEU A 1 248 ? 2.752 -5.113 -8.926 1.00 98.56 248 LEU A N 1
ATOM 1875 C CA . LEU A 1 248 ? 4.064 -4.809 -9.488 1.00 98.56 248 LEU A CA 1
ATOM 1876 C C . LEU A 1 248 ? 4.947 -4.244 -8.381 1.00 98.56 248 LEU A C 1
ATOM 1878 O O . LEU A 1 248 ? 4.609 -3.204 -7.826 1.00 98.56 248 LEU A O 1
ATOM 1882 N N . HIS A 1 249 ? 6.071 -4.893 -8.108 1.00 98.50 249 HIS A N 1
ATOM 1883 C CA . HIS A 1 249 ? 7.162 -4.331 -7.323 1.00 98.50 249 HIS A CA 1
ATOM 1884 C C . HIS A 1 249 ? 8.131 -3.625 -8.266 1.00 98.50 249 HIS A C 1
ATOM 1886 O O . HIS A 1 249 ? 8.645 -4.238 -9.205 1.00 98.50 249 HIS A O 1
ATOM 1892 N N . ILE A 1 250 ? 8.392 -2.344 -8.033 1.00 98.69 250 ILE A N 1
ATOM 1893 C CA . ILE A 1 250 ? 9.220 -1.512 -8.906 1.00 98.69 250 ILE A CA 1
ATOM 1894 C C . ILE A 1 250 ? 10.311 -0.880 -8.052 1.00 98.69 250 ILE A C 1
ATOM 1896 O O . ILE A 1 250 ? 10.011 -0.047 -7.203 1.00 98.69 250 ILE A O 1
ATOM 1900 N N . ALA A 1 251 ? 11.571 -1.237 -8.302 1.00 98.38 251 ALA A N 1
ATOM 1901 C CA . ALA A 1 251 ? 12.718 -0.657 -7.613 1.00 98.38 251 ALA A CA 1
ATOM 1902 C C . ALA A 1 251 ? 13.633 0.104 -8.576 1.00 98.38 251 ALA A C 1
ATOM 1904 O O . ALA A 1 251 ? 13.907 -0.361 -9.688 1.00 98.38 251 ALA A O 1
ATOM 1905 N N . VAL A 1 252 ? 14.155 1.245 -8.127 1.00 98.62 252 VAL A N 1
ATOM 1906 C CA . VAL A 1 252 ? 15.111 2.077 -8.872 1.00 98.62 252 VAL A CA 1
ATOM 1907 C C . VAL A 1 252 ? 16.546 1.885 -8.391 1.00 98.62 252 VAL A C 1
ATOM 1909 O O . VAL A 1 252 ? 16.809 1.386 -7.296 1.00 98.62 252 VAL A O 1
ATOM 1912 N N . ILE A 1 253 ? 17.497 2.283 -9.230 1.00 97.00 253 ILE A N 1
ATOM 1913 C CA . ILE A 1 253 ? 18.905 2.406 -8.843 1.00 97.00 253 ILE A CA 1
ATOM 1914 C C . ILE A 1 253 ? 19.024 3.551 -7.825 1.00 97.00 253 ILE A C 1
ATOM 1916 O O . ILE A 1 253 ? 18.396 4.592 -8.011 1.00 97.00 253 ILE A O 1
ATOM 1920 N N . ALA A 1 254 ? 19.832 3.378 -6.776 1.00 93.25 254 ALA A N 1
ATOM 1921 C CA . ALA A 1 254 ? 20.072 4.412 -5.763 1.00 93.25 254 ALA A CA 1
ATOM 1922 C C . ALA A 1 254 ? 20.661 5.696 -6.373 1.00 93.25 254 ALA A C 1
ATOM 1924 O O . ALA A 1 254 ? 21.453 5.597 -7.313 1.00 93.25 254 ALA A O 1
ATOM 1925 N N . ASP A 1 255 ? 20.251 6.861 -5.856 1.00 85.25 255 ASP A N 1
ATOM 1926 C CA . ASP A 1 255 ? 20.615 8.190 -6.377 1.00 85.25 255 ASP A CA 1
ATOM 1927 C C . ASP A 1 255 ? 22.122 8.403 -6.572 1.00 85.25 255 ASP A C 1
ATOM 1929 O O . ASP A 1 255 ? 22.915 8.062 -5.663 1.00 85.25 255 ASP A O 1
#

Secondary structure (DSSP, 8-state):
-HHHHHHHHH-B-TT--HHHHHHHHHHTT---TTGGGTT--TT-EEEEEEEEEEEEEE-SSEEEEEEEEEEEEE-SS-EEEEEEEEEEEEEEETTEEEEEEEEE------SSPPPPPHHHHHHHH-TTEE--HHHHHHHHTT-S-HHHHHHHHHHHHH--EEEEESSTTS-SBSTTSSSBPSGGGT-EEEEEEETTEETTT--STTSHHHHHHHHHHT-TTEEEEESS--TT-TTSSEE--S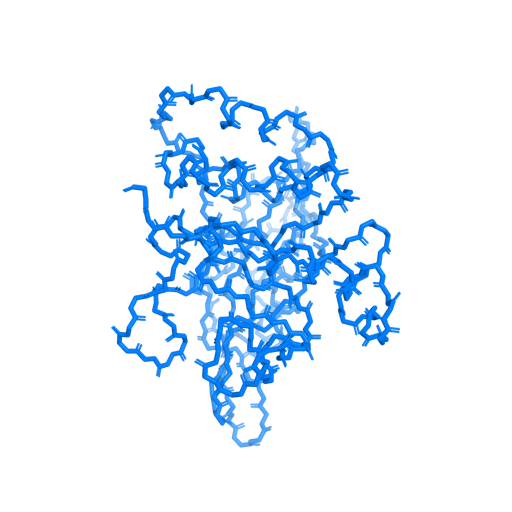STTSSEEEEEPP-

Foldseek 3Di:
DVVQLQQLLFADALPDDLVVSCVSCVVQPHNDSVSSVLNDDHSWGKGKDWPDWAFLDDDPFKTWIFTWMWIWIQHPVGIDIAIATWTWMWTQDPNDTDTDDGPAPLDDADPQFDPADPLLVCQVPDPLEADGVSANSCRRNVQADPLVSVVSVVLSVLFRFYWRAQAGNHDQASHPDPHGDLSVNNFKTKTQDTHHDGLLGQLDCPGSNNVSVVVLVPDPFWQAKEACDQPPDDPDRYDYDPRRNRIIMTGTDHD

Radius of gyration: 18.47 Å; Cα contacts (8 Å, |Δi|>4): 577; chains: 1; bounding box: 41×48×49 Å

Solvent-accessible surface area (backbone atoms only — not comparable to full-atom values): 13360 Å² total; per-residue (Å²): 103,60,68,58,53,56,39,48,48,27,48,46,53,42,87,59,49,46,68,57,37,24,55,54,36,43,76,76,67,37,92,50,69,69,62,26,54,73,69,56,58,90,63,27,26,32,45,45,42,82,74,46,79,41,60,65,28,79,57,103,46,40,36,31,35,28,31,27,33,38,37,37,36,39,45,97,90,45,77,51,74,50,30,25,15,26,20,32,29,30,33,48,57,97,90,41,76,36,76,67,46,77,81,30,77,9,75,69,78,52,94,71,59,48,90,73,50,74,51,52,49,50,50,77,69,35,85,41,51,44,66,31,47,18,37,53,27,31,51,39,52,61,53,51,38,70,64,42,39,50,50,51,52,55,45,37,72,74,40,31,33,34,47,55,35,34,37,42,29,54,66,62,30,41,65,93,53,92,48,71,27,52,27,65,68,14,27,24,40,34,33,38,27,50,63,95,41,43,38,61,75,37,73,51,90,83,28,71,58,44,48,51,52,56,54,51,66,70,40,86,58,52,55,38,33,36,19,79,50,44,85,64,39,91,90,40,51,26,27,56,56,90,53,22,48,47,27,37,37,43,28,37,56,83,130

Sequence (255 aa):
MASAVALTLTQYDAGETPGAIAARLRQIGVDDPDLARSLYVSGAASTGRIVYPQLGGLRPDTASVMTVIEQTLSTAEGVTTVSRTLDIRLRRIAGVWRFDTLASTGGEPPANPVPLSPAAIAVLD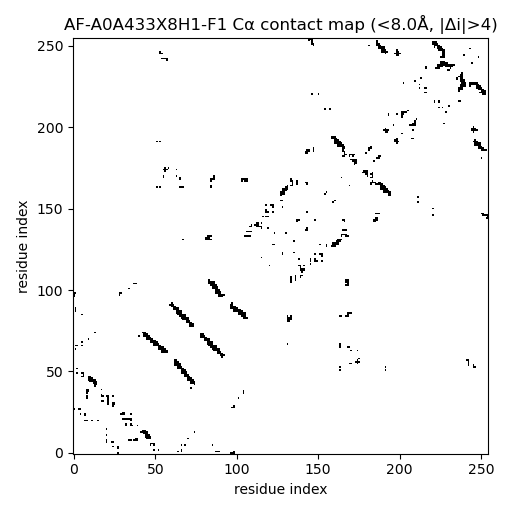DTRIALPDSARWDIHAGAVSERLLSVMLRLADFAPYGVITLVTGHPWEIFGTDRQSDHSRGLALDVYRLSDRLVIEDRASGSLTHEAVRWLYSQPDIARIGSPWALDGFGGRSFTDALHQDHLHIAVIAD

pLDDT: mean 96.63, std 3.04, range [73.56, 98.88]

Organism: NCBI:txid1783274

Nearest PDB structures (foldseek):
  7sjy-assembly2_B  TM=5.658E-01  e=5.931E-02  Acetivibrio thermocellus DSM 1313
  6of9-assembly1_F-2  TM=7.605E-01  e=2.658E-01  Chlamydomonas reinhardtii
  6of9-assembly1_E  TM=7.478E-01  e=2.509E-01  Chlamydomonas reinhardtii
  3e99-assembly1_A  TM=5.968E-01  e=2.368E-01  Burkholderia mallei ATCC 23344
  6of9-assembly1_I-2  TM=4.747E-01  e=1.675E-01  Chlamydomonas reinhardtii